Protein AF-A0A1B7NLI9-F1 (afdb_monomer)

Organism: NCBI:txid1955775

Solvent-accessible surface area (backbone atoms only — not comparable to full-atom values): 16210 Å² total; per-residue (Å²): 136,60,71,66,59,55,50,52,53,48,53,53,51,53,50,53,54,51,51,54,51,51,54,50,51,50,55,54,51,53,48,50,52,51,44,55,54,51,29,51,48,41,39,50,41,47,58,72,55,39,88,81,65,89,55,96,42,62,90,75,52,53,53,69,56,36,41,53,53,50,46,50,35,52,68,32,82,87,35,71,45,24,90,79,37,53,74,69,60,26,52,50,51,43,53,46,50,58,54,54,49,53,46,56,52,34,62,78,67,64,52,85,75,54,70,71,54,49,53,57,47,47,55,50,47,54,54,48,50,56,53,46,46,54,48,35,38,54,49,19,62,75,67,73,37,55,59,46,79,35,64,69,80,83,72,95,77,64,95,59,97,51,78,79,77,67,79,74,66,64,38,68,26,43,37,58,77,64,60,48,68,58,32,43,51,53,34,54,51,50,54,54,49,53,68,46,64,80,44,76,82,94,38,71,78,49,46,61,52,46,49,51,50,48,50,49,49,51,51,46,52,49,51,49,52,48,51,55,49,49,56,50,50,51,53,50,51,52,51,52,52,51,51,51,54,51,51,54,51,52,53,47,58,62,66,68,53,72,91,77,68,96,75,76,81,57,66,65,61,60,52,50,53,51,53,50,55,54,52,53,69,74,74,113

pLDDT: mean 78.33, std 16.79, range [37.5, 97.19]

Nearest PDB structures (foldseek):
  8otz-assembly1_D3  TM=1.882E-01  e=1.533E+00  Bos taurus
  8otz-assembly1_D1  TM=1.885E-01  e=2.024E+00  Bos taurus
  8otz-assembly1_EP  TM=2.012E-01  e=3.159E+00  Bos taurus

Structure (mmCIF, N/CA/C/O backbone):
data_AF-A0A1B7NLI9-F1
#
_entry.id   AF-A0A1B7NLI9-F1
#
loop_
_atom_site.group_PDB
_atom_site.id
_atom_site.type_symbol
_atom_site.label_atom_id
_atom_site.label_alt_id
_atom_site.label_comp_id
_atom_site.label_asym_id
_atom_site.label_entity_id
_atom_site.label_seq_id
_atom_site.pdbx_PDB_ins_code
_atom_site.Cartn_x
_atom_site.Cartn_y
_atom_site.Cartn_z
_atom_site.occupancy
_atom_site.B_iso_or_equiv
_atom_site.auth_seq_id
_atom_site.auth_comp_id
_atom_site.auth_asym_id
_atom_site.auth_atom_id
_atom_site.pdbx_PDB_model_num
ATOM 1 N N . MET A 1 1 ? 44.680 5.401 -33.631 1.00 56.59 1 MET A N 1
ATOM 2 C CA . MET A 1 1 ? 43.500 5.686 -32.787 1.00 56.59 1 MET A CA 1
ATOM 3 C C . MET A 1 1 ? 43.654 4.841 -31.536 1.00 56.59 1 MET A C 1
ATOM 5 O O . MET A 1 1 ? 43.884 3.647 -31.669 1.00 56.59 1 MET A O 1
ATOM 9 N N . ASN A 1 2 ? 43.757 5.492 -30.379 1.00 70.38 2 ASN A N 1
ATOM 10 C CA . ASN A 1 2 ? 44.494 4.997 -29.215 1.00 70.38 2 ASN A CA 1
ATOM 11 C C . ASN A 1 2 ? 43.692 3.995 -28.377 1.00 70.38 2 ASN A C 1
ATOM 13 O O . ASN A 1 2 ? 42.573 4.284 -27.970 1.00 70.38 2 ASN A O 1
ATOM 17 N N . GLN A 1 3 ? 44.322 2.875 -28.025 1.00 76.81 3 GLN A N 1
ATOM 18 C CA . GLN A 1 3 ? 43.805 1.870 -27.087 1.00 76.81 3 GLN A CA 1
ATOM 19 C C . GLN A 1 3 ? 43.425 2.487 -25.721 1.00 76.81 3 GLN A C 1
ATOM 21 O O . GLN A 1 3 ? 42.467 2.056 -25.090 1.00 76.81 3 GLN A O 1
ATOM 26 N N . GLN A 1 4 ? 44.105 3.570 -25.322 1.00 76.88 4 GLN A N 1
ATOM 27 C CA . GLN A 1 4 ? 43.765 4.377 -24.142 1.00 76.88 4 GLN A CA 1
ATOM 28 C C . GLN A 1 4 ? 42.422 5.116 -24.253 1.00 76.88 4 GLN A C 1
ATOM 30 O O . GLN A 1 4 ? 41.719 5.225 -23.257 1.00 76.88 4 GLN A O 1
ATOM 35 N N . GLN A 1 5 ? 42.032 5.595 -25.441 1.00 76.31 5 GLN A N 1
ATOM 36 C CA . GLN A 1 5 ? 40.725 6.246 -25.622 1.00 76.31 5 GLN A CA 1
ATOM 37 C C . GLN A 1 5 ? 39.582 5.230 -25.538 1.00 76.31 5 GLN A C 1
ATOM 39 O O . GLN A 1 5 ? 38.524 5.551 -25.013 1.00 76.31 5 GLN A O 1
ATOM 44 N N . GLN A 1 6 ? 39.806 3.996 -26.004 1.00 78.31 6 GLN A N 1
ATOM 45 C CA . GLN A 1 6 ? 38.831 2.911 -25.857 1.00 78.31 6 GLN A CA 1
ATOM 46 C C . GLN A 1 6 ? 38.690 2.457 -24.398 1.00 78.31 6 GLN A C 1
ATOM 48 O O . GLN A 1 6 ? 37.576 2.205 -23.959 1.00 78.31 6 GLN A O 1
ATOM 53 N N . GLN A 1 7 ? 39.786 2.396 -23.633 1.00 80.75 7 GLN A N 1
ATOM 54 C CA . GLN A 1 7 ? 39.726 2.078 -22.200 1.00 80.75 7 GLN A CA 1
ATOM 55 C C . GLN A 1 7 ? 39.004 3.160 -21.390 1.00 80.75 7 GLN A C 1
ATOM 57 O O . GLN A 1 7 ? 38.141 2.822 -20.591 1.00 80.75 7 GLN A O 1
ATOM 62 N N . GLN A 1 8 ? 39.282 4.444 -21.640 1.00 80.56 8 GLN A N 1
ATOM 63 C CA . GLN A 1 8 ? 38.582 5.541 -20.958 1.00 80.56 8 GLN A CA 1
ATOM 64 C C . GLN A 1 8 ? 37.080 5.560 -21.270 1.00 80.56 8 GLN A C 1
ATOM 66 O O . GLN A 1 8 ? 36.273 5.718 -20.361 1.00 80.56 8 GLN A O 1
ATOM 71 N N . GLN A 1 9 ? 36.692 5.335 -22.531 1.00 80.00 9 GLN A N 1
ATOM 72 C CA . GLN A 1 9 ? 35.276 5.244 -22.905 1.00 80.00 9 GLN A CA 1
ATOM 73 C C . GLN A 1 9 ? 34.576 4.050 -22.243 1.00 80.00 9 GLN A C 1
ATOM 75 O O . GLN A 1 9 ? 33.446 4.191 -21.785 1.00 80.00 9 GLN A O 1
ATOM 80 N N . GLN A 1 10 ? 35.253 2.902 -22.147 1.00 81.19 10 GLN A N 1
ATOM 81 C CA . GLN A 1 10 ? 34.711 1.725 -21.467 1.00 81.19 10 GLN A CA 1
ATOM 82 C C . GLN A 1 10 ? 34.536 1.967 -19.959 1.00 81.19 10 GLN A C 1
ATOM 84 O O . GLN A 1 10 ? 33.504 1.607 -19.403 1.00 81.19 10 GLN A O 1
ATOM 89 N N . GLU A 1 11 ? 35.505 2.607 -19.298 1.00 83.75 11 GLU A N 1
ATOM 90 C CA . GLU A 1 11 ? 35.424 2.930 -17.866 1.00 83.75 11 GLU A CA 1
ATOM 91 C C . GLU A 1 11 ? 34.307 3.942 -17.554 1.00 83.75 11 GLU A C 1
ATOM 93 O O . GLU A 1 11 ? 33.601 3.793 -16.553 1.00 83.75 11 GLU A O 1
ATOM 98 N N . GLU A 1 12 ? 34.101 4.946 -18.413 1.00 83.69 12 GLU A N 1
ATOM 99 C CA . GLU A 1 12 ? 32.994 5.905 -18.283 1.00 83.69 12 GLU A CA 1
ATOM 100 C C . GLU A 1 12 ? 31.625 5.236 -18.486 1.00 83.69 12 GLU A C 1
ATOM 102 O O . GLU A 1 12 ? 30.695 5.484 -17.712 1.00 83.69 12 GLU A O 1
ATOM 107 N N . GLU A 1 13 ? 31.500 4.351 -19.481 1.00 81.69 13 GLU A N 1
ATOM 108 C CA . GLU A 1 13 ? 30.267 3.603 -19.751 1.00 81.69 13 GLU A CA 1
ATOM 109 C C . GLU A 1 13 ? 29.936 2.620 -18.613 1.00 81.69 13 GLU A C 1
ATOM 111 O O . GLU A 1 13 ? 28.792 2.559 -18.151 1.00 81.69 13 GLU A O 1
ATOM 116 N N . ASP A 1 14 ? 30.938 1.906 -18.094 1.00 82.00 14 ASP A N 1
ATOM 117 C CA . ASP A 1 14 ? 30.779 0.983 -16.966 1.00 82.00 14 ASP A CA 1
ATOM 118 C C . ASP A 1 14 ? 30.402 1.727 -15.672 1.00 82.00 14 ASP A C 1
ATOM 120 O O . ASP A 1 14 ? 29.530 1.274 -14.921 1.00 82.00 14 ASP A O 1
ATOM 124 N N . SER A 1 15 ? 30.996 2.903 -15.430 1.00 83.44 15 SER A N 1
ATOM 125 C CA . SER A 1 15 ? 30.654 3.772 -14.296 1.00 83.44 15 SER A CA 1
ATOM 126 C C . SER A 1 15 ? 29.204 4.265 -14.375 1.00 83.44 15 SER A C 1
ATOM 128 O O . SER A 1 15 ? 28.443 4.124 -13.411 1.00 83.44 15 SER A O 1
ATOM 130 N N . HIS A 1 16 ? 28.775 4.752 -15.545 1.00 81.88 16 HIS A N 1
ATOM 131 C CA . HIS A 1 16 ? 27.407 5.233 -15.752 1.00 81.88 16 HIS A CA 1
ATOM 132 C C . HIS A 1 16 ? 26.365 4.111 -15.602 1.00 81.88 16 HIS A C 1
ATOM 134 O O . HIS A 1 16 ? 25.326 4.292 -14.960 1.00 81.88 16 HIS A O 1
ATOM 140 N N . ASN A 1 17 ? 26.663 2.918 -16.125 1.00 80.25 17 ASN A N 1
ATOM 141 C CA . ASN A 1 17 ? 25.804 1.743 -15.977 1.00 80.25 17 ASN A CA 1
ATOM 142 C C . ASN A 1 17 ? 25.674 1.300 -14.511 1.00 80.25 17 ASN A C 1
ATOM 144 O 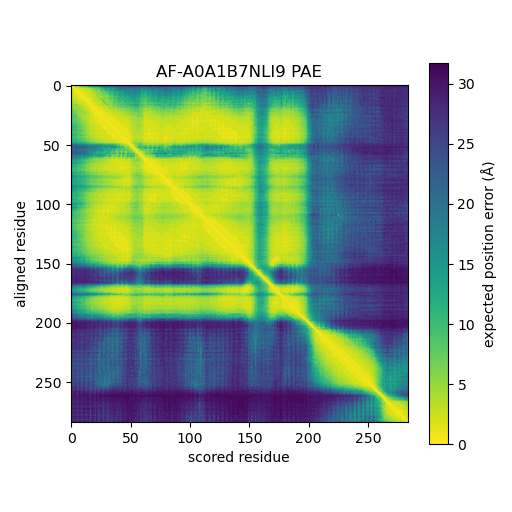O . ASN A 1 17 ? 24.585 0.912 -14.072 1.00 80.25 17 ASN A O 1
ATOM 148 N N . MET A 1 18 ? 26.758 1.381 -13.730 1.00 81.94 18 MET A N 1
ATOM 149 C CA . MET A 1 18 ? 26.735 1.044 -12.306 1.00 81.94 18 MET A CA 1
ATOM 150 C C . MET A 1 18 ? 25.893 2.038 -11.495 1.00 81.94 18 MET A C 1
ATOM 152 O O . MET A 1 18 ? 25.098 1.618 -10.648 1.00 81.94 18 MET A O 1
ATOM 156 N N . GLU A 1 19 ? 26.014 3.337 -11.776 1.00 83.19 19 GLU A N 1
ATOM 157 C CA . GLU A 1 19 ? 25.214 4.383 -11.131 1.00 83.19 19 GLU A CA 1
ATOM 158 C C . GLU A 1 19 ? 23.720 4.233 -11.456 1.00 83.19 19 GLU A C 1
ATOM 160 O O . GLU A 1 19 ? 22.878 4.229 -10.552 1.00 83.19 19 GLU A O 1
ATOM 165 N N . ALA A 1 20 ? 23.374 4.001 -12.726 1.00 82.81 20 ALA A N 1
ATOM 166 C CA . ALA A 1 20 ? 21.993 3.767 -13.143 1.00 82.81 20 ALA A CA 1
ATOM 167 C C . ALA A 1 20 ? 21.377 2.535 -12.451 1.00 82.81 20 ALA A C 1
ATOM 169 O O . ALA A 1 20 ? 20.229 2.576 -11.992 1.00 82.81 20 ALA A O 1
ATOM 170 N N . ALA A 1 21 ? 22.144 1.448 -12.314 1.00 80.94 21 ALA A N 1
ATOM 171 C CA . ALA A 1 21 ? 21.706 0.245 -11.611 1.00 80.94 21 ALA A CA 1
ATOM 172 C C . ALA A 1 21 ? 21.521 0.480 -10.100 1.00 80.94 21 ALA A C 1
ATOM 174 O O . ALA A 1 21 ? 20.565 -0.032 -9.507 1.00 80.94 21 ALA A O 1
ATOM 175 N N . ALA A 1 22 ? 22.407 1.253 -9.467 1.00 81.19 22 ALA A N 1
ATOM 176 C CA . ALA A 1 22 ? 22.295 1.610 -8.055 1.00 81.19 22 ALA A CA 1
ATOM 177 C C . ALA A 1 22 ? 21.038 2.453 -7.786 1.00 81.19 22 ALA A C 1
ATOM 179 O O . ALA A 1 22 ? 20.239 2.101 -6.913 1.00 81.19 22 ALA A O 1
ATOM 180 N N . THR A 1 23 ? 20.809 3.492 -8.593 1.00 86.75 23 THR A N 1
ATOM 181 C CA . THR A 1 23 ? 19.620 4.356 -8.515 1.00 86.75 23 THR A CA 1
ATOM 182 C C . THR A 1 23 ? 18.337 3.556 -8.716 1.00 86.75 23 THR A C 1
ATOM 184 O O . THR A 1 23 ? 17.408 3.641 -7.909 1.00 86.75 23 THR A O 1
ATOM 187 N N . PHE A 1 24 ? 18.304 2.682 -9.725 1.00 87.50 24 PHE A N 1
ATOM 188 C CA . PHE A 1 24 ? 17.172 1.788 -9.955 1.00 87.50 24 PHE A CA 1
ATOM 189 C C . PHE A 1 24 ? 16.870 0.896 -8.738 1.00 87.50 24 PHE A C 1
ATOM 191 O O . PHE A 1 24 ? 15.715 0.784 -8.318 1.00 87.50 24 PHE A O 1
ATOM 198 N N . ASN A 1 25 ? 17.897 0.273 -8.150 1.00 81.12 25 ASN A N 1
ATOM 199 C CA . ASN A 1 25 ? 17.732 -0.601 -6.988 1.00 81.12 25 ASN A CA 1
ATOM 200 C C . ASN A 1 25 ? 17.250 0.164 -5.750 1.00 81.12 25 ASN A C 1
ATOM 202 O O . ASN A 1 25 ? 16.409 -0.353 -5.008 1.00 81.12 25 ASN A O 1
ATOM 206 N N . SER A 1 26 ? 17.748 1.385 -5.548 1.00 85.62 26 SER A N 1
ATOM 207 C CA . SER A 1 26 ? 17.301 2.277 -4.477 1.00 85.62 26 SER A CA 1
ATOM 208 C C . SER A 1 26 ? 15.815 2.615 -4.631 1.00 85.62 26 SER A C 1
ATOM 210 O O . SER A 1 26 ? 15.012 2.305 -3.746 1.00 85.62 26 SER A O 1
ATOM 212 N N . HIS A 1 27 ? 15.411 3.113 -5.807 1.00 89.94 27 HIS A N 1
ATOM 213 C CA . HIS A 1 27 ? 14.015 3.458 -6.098 1.00 89.94 27 HIS A CA 1
ATOM 214 C C . HIS A 1 27 ? 13.087 2.256 -5.926 1.00 89.94 27 HIS A C 1
ATOM 216 O O . HIS A 1 27 ? 12.033 2.348 -5.297 1.00 89.94 27 HIS A O 1
ATOM 222 N N . HIS A 1 28 ? 13.484 1.094 -6.446 1.00 87.88 28 HIS A N 1
ATOM 223 C CA . HIS A 1 28 ? 12.679 -0.115 -6.339 1.00 87.88 28 HIS A CA 1
ATOM 224 C C . HIS A 1 28 ? 12.530 -0.600 -4.888 1.00 87.88 28 HIS A C 1
ATOM 226 O O . HIS A 1 28 ? 11.449 -1.052 -4.507 1.00 87.88 28 HIS A O 1
ATOM 232 N N . SER A 1 29 ? 13.578 -0.474 -4.069 1.00 85.56 29 SER A N 1
ATOM 233 C CA . SER A 1 29 ? 13.530 -0.821 -2.642 1.00 85.56 29 SER A CA 1
ATOM 234 C C . SER A 1 29 ? 12.566 0.086 -1.877 1.00 85.56 29 SER A C 1
ATOM 236 O O . SER A 1 29 ? 11.746 -0.406 -1.104 1.00 85.56 29 SER A O 1
ATOM 238 N N . GLN A 1 30 ? 12.588 1.388 -2.163 1.00 90.44 30 GLN A N 1
ATOM 239 C CA . GLN A 1 30 ? 11.669 2.351 -1.558 1.00 90.44 30 GLN A CA 1
ATOM 240 C C . GLN A 1 30 ? 10.207 2.101 -1.969 1.00 90.44 30 GLN A C 1
ATOM 242 O O . GLN A 1 30 ? 9.306 2.138 -1.132 1.00 90.44 30 GLN A O 1
ATOM 247 N N . LEU A 1 31 ? 9.950 1.774 -3.243 1.00 91.94 31 LEU A N 1
ATOM 248 C CA . LEU A 1 31 ? 8.604 1.402 -3.699 1.00 91.94 31 LEU A CA 1
ATOM 249 C C . LEU A 1 31 ? 8.071 0.144 -2.996 1.00 91.94 31 LEU A C 1
ATOM 251 O O . LEU A 1 31 ? 6.875 0.074 -2.716 1.00 91.94 31 LEU A O 1
ATOM 255 N N . LEU A 1 32 ? 8.934 -0.842 -2.724 1.00 87.88 32 LEU A N 1
ATOM 256 C CA . LEU A 1 32 ? 8.568 -2.054 -1.984 1.00 87.88 32 LEU A CA 1
ATOM 257 C C . LEU A 1 32 ? 8.174 -1.735 -0.538 1.00 87.88 32 LEU A C 1
ATOM 259 O O . LEU A 1 32 ? 7.178 -2.265 -0.050 1.00 87.88 32 LEU A O 1
ATOM 263 N N . GLU A 1 33 ? 8.923 -0.857 0.129 1.00 88.75 33 GLU A N 1
ATOM 264 C CA . GLU A 1 33 ? 8.614 -0.410 1.491 1.00 88.75 33 GLU A CA 1
ATOM 265 C C . GLU A 1 33 ? 7.271 0.329 1.554 1.00 88.75 33 GLU A C 1
ATOM 267 O O . GLU A 1 33 ? 6.426 0.043 2.410 1.00 88.75 33 GLU A O 1
ATOM 272 N N . TRP A 1 34 ? 7.031 1.239 0.606 1.00 94.62 34 TRP A N 1
ATOM 273 C CA . TRP A 1 34 ? 5.744 1.921 0.491 1.00 94.62 34 TRP A CA 1
ATOM 274 C C . TRP A 1 34 ? 4.609 0.948 0.198 1.00 94.62 34 TRP A C 1
ATOM 276 O O . TRP A 1 34 ? 3.535 1.091 0.779 1.00 94.62 34 TRP A O 1
ATOM 286 N N . GLN A 1 35 ? 4.827 -0.038 -0.677 1.00 93.12 35 GLN A N 1
ATOM 287 C CA . GLN A 1 35 ? 3.822 -1.053 -0.969 1.00 93.12 35 GLN A CA 1
ATOM 288 C C . GLN A 1 35 ? 3.444 -1.833 0.293 1.00 93.12 35 GLN A C 1
ATOM 290 O O . GLN A 1 35 ? 2.259 -1.864 0.603 1.00 93.12 35 GLN A O 1
ATOM 295 N N . ASP A 1 36 ? 4.402 -2.389 1.043 1.00 89.38 36 ASP A N 1
ATOM 296 C CA . ASP A 1 36 ? 4.096 -3.142 2.274 1.00 89.38 36 ASP A CA 1
ATOM 297 C C . ASP A 1 36 ? 3.379 -2.267 3.315 1.00 89.38 36 ASP A C 1
ATOM 299 O O . ASP A 1 36 ? 2.411 -2.687 3.949 1.00 89.38 36 ASP A O 1
ATOM 303 N N . THR A 1 37 ? 3.805 -1.013 3.465 1.00 93.00 37 THR A N 1
ATOM 304 C CA . THR A 1 37 ? 3.169 -0.079 4.404 1.00 93.00 37 THR A CA 1
ATOM 305 C C . THR A 1 37 ? 1.717 0.203 4.014 1.00 93.00 37 THR A C 1
ATOM 307 O O . THR A 1 37 ? 0.811 0.139 4.848 1.00 93.00 37 THR A O 1
ATOM 310 N N . LEU A 1 38 ? 1.473 0.495 2.734 1.00 94.75 38 LEU A N 1
ATOM 311 C CA . LEU A 1 38 ? 0.139 0.795 2.219 1.00 94.75 38 LEU A CA 1
ATOM 312 C C . LEU A 1 38 ? -0.764 -0.439 2.207 1.00 94.75 38 LEU A C 1
ATOM 314 O O . LEU A 1 38 ? -1.951 -0.309 2.495 1.00 94.75 38 LEU A O 1
ATOM 318 N N . GLU A 1 39 ? -0.224 -1.618 1.898 1.00 91.69 39 GLU A N 1
ATOM 319 C CA . GLU A 1 39 ? -0.925 -2.899 1.993 1.00 91.69 39 GLU A CA 1
ATOM 320 C C . GLU A 1 39 ? -1.438 -3.103 3.413 1.00 91.69 39 GLU A C 1
ATOM 322 O O . GLU A 1 39 ? -2.639 -3.316 3.601 1.00 91.69 39 GLU A O 1
ATOM 327 N N . PHE A 1 40 ? -0.558 -2.969 4.407 1.00 92.12 40 PHE A N 1
ATOM 328 C CA . PHE A 1 40 ? -0.912 -3.148 5.809 1.00 92.12 40 PHE A CA 1
ATOM 329 C C . PHE A 1 40 ? -2.016 -2.186 6.253 1.00 92.12 40 PHE A C 1
ATOM 331 O O . PHE A 1 40 ? -3.016 -2.612 6.836 1.00 92.12 40 PHE A O 1
ATOM 338 N N . LEU A 1 41 ? -1.879 -0.894 5.946 1.00 95.44 41 LEU A N 1
ATOM 339 C CA . LEU A 1 41 ? -2.876 0.108 6.327 1.00 95.44 41 LEU A CA 1
ATOM 340 C C . LEU A 1 41 ? -4.210 -0.102 5.607 1.00 95.44 41 LEU A C 1
ATOM 342 O O . LEU A 1 41 ? -5.267 -0.054 6.237 1.00 95.44 41 LEU A O 1
ATOM 346 N N . CYS A 1 42 ? -4.182 -0.375 4.299 1.00 94.62 42 CYS A N 1
ATOM 347 C CA . CYS A 1 42 ? -5.405 -0.603 3.536 1.00 94.62 42 CYS A CA 1
ATOM 348 C C . CYS A 1 42 ? -6.145 -1.849 4.034 1.00 94.62 42 CYS A C 1
ATOM 350 O O . CYS A 1 42 ? -7.368 -1.816 4.182 1.00 94.62 42 CYS A O 1
ATOM 352 N N . PHE A 1 43 ? -5.413 -2.929 4.319 1.00 92.31 43 PHE A N 1
ATOM 353 C CA . PHE A 1 43 ? -5.981 -4.135 4.911 1.00 92.31 43 PHE A CA 1
ATOM 354 C C . PHE A 1 43 ? -6.566 -3.858 6.297 1.00 92.31 43 PHE A C 1
ATOM 356 O O . PHE A 1 43 ? -7.692 -4.259 6.564 1.00 92.31 43 PHE A O 1
ATOM 363 N N . THR A 1 44 ? -5.845 -3.136 7.156 1.00 93.62 44 THR A N 1
ATOM 364 C CA . THR A 1 44 ? -6.295 -2.831 8.522 1.00 93.62 44 THR A CA 1
ATOM 365 C C . THR A 1 44 ? -7.590 -2.021 8.512 1.00 93.62 44 THR A C 1
ATOM 367 O O . THR A 1 44 ? -8.551 -2.373 9.196 1.00 93.62 44 THR A O 1
ATOM 370 N N . LEU A 1 45 ? -7.671 -0.974 7.684 1.00 95.38 45 LEU A N 1
ATOM 371 C CA . LEU A 1 45 ? -8.905 -0.203 7.544 1.00 95.38 45 LEU A CA 1
ATOM 372 C C . LEU A 1 45 ? -10.044 -1.075 6.998 1.00 95.38 45 LEU A C 1
ATOM 374 O O . LEU A 1 45 ? -11.154 -1.026 7.524 1.00 95.38 45 LEU A O 1
ATOM 378 N N . TYR A 1 46 ? -9.770 -1.900 5.981 1.00 92.69 46 TYR A N 1
ATOM 379 C CA . TYR A 1 46 ? -10.744 -2.845 5.434 1.00 92.69 46 TYR A CA 1
ATOM 380 C C . TYR A 1 46 ? -11.263 -3.819 6.506 1.00 92.69 46 TYR A C 1
ATOM 382 O O . TYR A 1 46 ? -12.473 -4.016 6.622 1.00 92.69 46 TYR A O 1
ATOM 390 N N . TYR A 1 47 ? -10.363 -4.376 7.316 1.00 90.19 47 TYR A N 1
ATOM 391 C CA . TYR A 1 47 ? -10.658 -5.317 8.395 1.00 90.19 47 TYR A CA 1
ATOM 392 C C . TYR A 1 47 ? -11.597 -4.723 9.452 1.00 90.19 47 TYR A C 1
ATOM 394 O O . TYR A 1 47 ? -12.461 -5.427 9.974 1.00 90.19 47 TYR A O 1
ATOM 402 N N . ILE A 1 48 ? -11.455 -3.428 9.749 1.00 92.00 48 ILE A N 1
ATOM 403 C CA . ILE A 1 48 ? -12.316 -2.719 10.704 1.00 92.00 48 ILE A CA 1
ATOM 404 C C . ILE A 1 48 ? -13.716 -2.482 10.121 1.00 92.00 48 ILE A C 1
ATOM 406 O O . ILE A 1 48 ? -14.723 -2.646 10.813 1.00 92.00 48 ILE A O 1
ATOM 410 N N . ILE A 1 49 ? -13.802 -2.080 8.850 1.00 91.25 49 ILE A N 1
ATOM 411 C CA . ILE A 1 49 ? -15.070 -1.637 8.246 1.00 91.25 49 ILE A CA 1
ATOM 412 C C . ILE A 1 49 ? -15.903 -2.774 7.637 1.00 91.25 49 ILE A C 1
ATOM 414 O O . ILE A 1 49 ? -17.075 -2.549 7.327 1.00 91.25 49 ILE A O 1
ATOM 418 N N . LYS A 1 50 ? -15.335 -3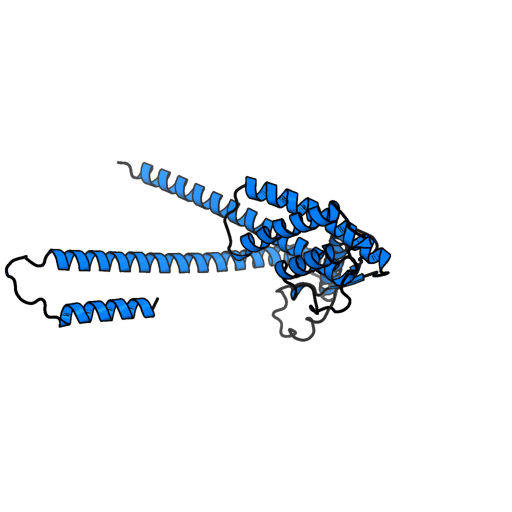.970 7.433 1.00 86.62 50 LYS A N 1
ATOM 419 C CA . LYS A 1 50 ? -16.046 -5.138 6.894 1.00 86.62 50 LYS A CA 1
ATOM 420 C C . LYS A 1 50 ? -16.274 -6.208 7.956 1.00 86.62 50 LYS A C 1
ATOM 422 O O . LYS A 1 50 ? -15.351 -6.639 8.635 1.00 86.62 50 LYS A O 1
ATOM 427 N N . GLU A 1 51 ? -17.525 -6.650 8.052 1.00 72.25 51 GLU A N 1
ATOM 428 C CA . GLU A 1 51 ? -17.945 -7.727 8.958 1.00 72.25 51 GLU A CA 1
ATOM 429 C C . GLU A 1 51 ? -17.618 -9.104 8.381 1.00 72.25 51 GLU A C 1
ATOM 431 O O . GLU A 1 51 ? -17.030 -9.933 9.070 1.00 72.25 51 GLU A O 1
ATOM 436 N N . ASP A 1 52 ? -17.928 -9.315 7.100 1.00 72.00 52 ASP A N 1
ATOM 437 C CA . ASP A 1 52 ? -17.569 -10.533 6.378 1.00 72.00 52 ASP A CA 1
ATOM 438 C C . ASP A 1 52 ? -16.163 -10.396 5.779 1.00 72.00 52 ASP A C 1
ATOM 440 O O . ASP A 1 52 ? -15.932 -9.717 4.767 1.00 72.00 52 ASP A O 1
ATOM 444 N N . ARG A 1 53 ? -15.195 -10.993 6.473 1.00 69.75 53 ARG A N 1
ATOM 445 C CA . ARG A 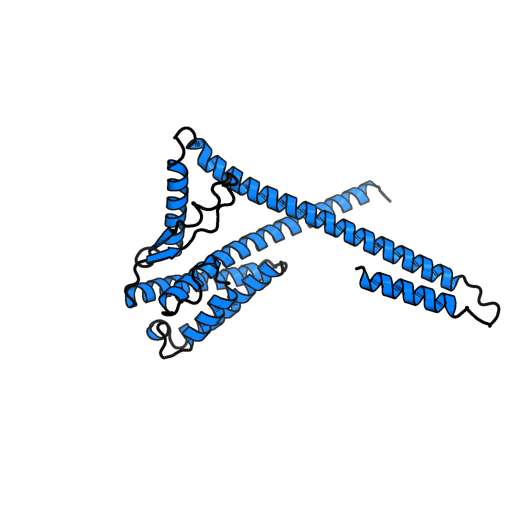1 53 ? -13.777 -10.907 6.135 1.00 69.75 53 ARG A CA 1
ATOM 446 C C . ARG A 1 53 ? -13.445 -11.967 5.098 1.00 69.75 53 ARG A C 1
ATOM 448 O O . ARG A 1 53 ? -13.176 -13.117 5.426 1.00 69.75 53 ARG A O 1
ATOM 455 N N . ARG A 1 54 ? -13.395 -11.546 3.834 1.00 62.66 54 ARG A N 1
ATOM 456 C CA . ARG A 1 54 ? -12.980 -12.418 2.721 1.00 62.66 54 ARG A CA 1
ATOM 457 C C . ARG A 1 54 ? -11.547 -12.926 2.853 1.00 62.66 54 ARG A C 1
ATOM 459 O O . ARG A 1 54 ? -11.247 -14.019 2.384 1.00 62.66 54 ARG A O 1
ATOM 466 N N . TRP A 1 55 ? -10.666 -12.125 3.449 1.00 66.50 55 TRP A N 1
ATOM 467 C CA . TRP A 1 55 ? -9.269 -12.495 3.648 1.00 66.50 55 TRP A CA 1
ATOM 468 C C . TRP A 1 55 ? -9.047 -12.960 5.086 1.00 66.50 55 TRP A C 1
ATOM 470 O O . TRP A 1 55 ? -9.318 -12.188 6.009 1.00 66.50 55 TRP A O 1
ATOM 480 N N . PRO A 1 56 ? -8.521 -14.181 5.288 1.00 58.66 56 PRO A N 1
ATOM 481 C CA . PRO A 1 56 ? -8.246 -14.698 6.624 1.00 58.66 56 PRO A CA 1
ATOM 482 C C . PRO A 1 56 ? -7.088 -13.954 7.303 1.00 58.66 56 PRO A C 1
ATOM 484 O O . PRO A 1 56 ? -6.995 -13.951 8.527 1.00 58.66 56 PRO A O 1
ATOM 487 N N . CYS A 1 57 ? -6.201 -13.320 6.526 1.00 64.81 57 CYS A N 1
ATOM 488 C CA . CYS A 1 57 ? -5.074 -12.550 7.038 1.00 64.81 57 CYS A CA 1
ATOM 489 C C . CYS A 1 57 ? -4.584 -11.483 6.051 1.00 64.81 57 CYS A C 1
ATOM 491 O O . CYS A 1 57 ? -4.898 -11.513 4.859 1.00 64.81 57 CYS A O 1
ATOM 493 N N . TYR A 1 58 ? -3.758 -10.573 6.572 1.00 62.41 58 TYR A N 1
ATOM 494 C CA . TYR A 1 58 ? -3.100 -9.501 5.828 1.00 62.41 58 TYR A CA 1
ATOM 495 C C . TYR A 1 58 ? -2.298 -10.012 4.622 1.00 62.41 58 TYR A C 1
ATOM 497 O O . TYR A 1 58 ? -2.439 -9.482 3.527 1.00 62.41 58 TYR A O 1
ATOM 505 N N . GLN A 1 59 ? -1.502 -11.073 4.786 1.00 64.12 59 GLN A N 1
ATOM 506 C CA . GLN A 1 59 ? -0.621 -11.567 3.716 1.00 64.12 59 GLN A CA 1
ATOM 507 C C . GLN A 1 59 ? -1.362 -12.211 2.546 1.00 64.12 59 GLN A C 1
ATOM 509 O O . GLN A 1 59 ? -0.773 -12.398 1.485 1.00 64.12 59 GLN A O 1
ATOM 514 N N . ALA A 1 60 ? -2.633 -12.567 2.734 1.00 57.91 60 ALA A N 1
ATOM 515 C CA . ALA A 1 60 ? -3.486 -13.049 1.656 1.00 57.91 60 ALA A CA 1
ATOM 516 C C . ALA A 1 60 ? -4.123 -11.900 0.853 1.00 57.91 60 ALA A C 1
ATOM 518 O O . ALA A 1 60 ? -4.762 -12.156 -0.167 1.00 57.91 60 ALA A O 1
ATOM 519 N N . ALA A 1 61 ? -3.992 -10.652 1.314 1.00 69.12 61 ALA A N 1
ATOM 520 C CA . ALA A 1 61 ? -4.624 -9.497 0.705 1.00 69.12 61 ALA A CA 1
ATOM 521 C C . ALA A 1 61 ? -3.632 -8.728 -0.178 1.00 69.12 61 ALA A C 1
ATOM 523 O O . ALA A 1 61 ? -2.623 -8.207 0.291 1.00 69.12 61 ALA A O 1
ATOM 524 N N . GLU A 1 62 ? -3.937 -8.610 -1.470 1.00 80.19 62 GLU A N 1
ATOM 525 C CA . GLU A 1 62 ? -3.157 -7.766 -2.373 1.00 80.19 62 GLU A CA 1
ATOM 526 C C . GLU A 1 62 ? -3.563 -6.293 -2.253 1.00 80.19 62 GLU A C 1
ATOM 528 O O . GLU A 1 62 ? -4.757 -5.970 -2.201 1.00 80.19 62 GLU A O 1
ATOM 533 N N . LEU A 1 63 ? -2.589 -5.374 -2.361 1.00 86.00 63 LEU A N 1
ATOM 534 C CA . LEU A 1 63 ? -2.841 -3.924 -2.343 1.00 86.00 63 LEU A CA 1
ATOM 535 C C . LEU A 1 63 ? -3.984 -3.511 -3.271 1.00 86.00 63 LEU A C 1
ATOM 537 O O . LEU A 1 63 ? -4.848 -2.707 -2.924 1.00 86.00 63 LEU A O 1
ATOM 541 N N . CYS A 1 64 ? -3.978 -4.063 -4.486 1.00 87.25 64 CYS A N 1
ATOM 542 C CA . CYS A 1 64 ? -4.952 -3.720 -5.511 1.00 87.25 64 CYS A CA 1
ATOM 543 C C . CYS A 1 64 ? -6.378 -4.094 -5.111 1.00 87.25 64 CYS A C 1
ATOM 545 O O . CYS A 1 64 ? -7.304 -3.376 -5.489 1.00 87.25 64 CYS A O 1
ATOM 547 N N . ASP A 1 65 ? -6.562 -5.183 -4.374 1.00 86.56 65 ASP A N 1
ATOM 548 C CA . ASP A 1 65 ? -7.886 -5.641 -3.975 1.00 86.56 65 ASP A CA 1
ATOM 549 C C . ASP A 1 65 ? -8.379 -4.898 -2.737 1.00 86.56 65 ASP A C 1
ATOM 551 O O . ASP A 1 65 ? -9.518 -4.426 -2.741 1.00 86.56 65 ASP A O 1
ATOM 555 N N . CYS A 1 66 ? -7.499 -4.638 -1.764 1.00 89.06 66 CYS A N 1
ATOM 556 C CA . CYS A 1 66 ? -7.804 -3.740 -0.649 1.00 89.06 66 CYS A CA 1
ATOM 557 C C . CYS A 1 66 ? -8.238 -2.355 -1.153 1.00 89.06 66 CYS A C 1
ATOM 559 O O . CYS A 1 66 ? -9.281 -1.843 -0.753 1.00 89.06 66 CYS A O 1
ATOM 561 N N . ILE A 1 67 ? -7.497 -1.767 -2.102 1.00 92.69 67 ILE A N 1
ATOM 562 C CA . ILE A 1 67 ? -7.842 -0.472 -2.710 1.00 92.69 67 ILE A CA 1
ATOM 563 C C . ILE A 1 67 ? -9.225 -0.508 -3.367 1.00 92.69 67 ILE A C 1
ATOM 565 O O . ILE A 1 67 ? -10.009 0.428 -3.194 1.00 92.69 67 ILE A O 1
ATOM 569 N N . LYS A 1 68 ? -9.536 -1.556 -4.142 1.00 91.88 68 LYS A N 1
ATOM 570 C CA . LYS A 1 68 ? -10.847 -1.684 -4.801 1.00 91.88 68 LYS A CA 1
ATOM 571 C C . LYS A 1 68 ? -11.971 -1.685 -3.770 1.00 91.88 68 LYS A C 1
ATOM 573 O O . LYS A 1 68 ? -12.959 -0.977 -3.959 1.00 91.88 68 LYS A O 1
ATOM 578 N N . GLU A 1 69 ? -11.822 -2.454 -2.698 1.00 92.12 69 GLU A N 1
ATOM 579 C CA . GLU A 1 69 ? -12.840 -2.558 -1.656 1.00 92.12 69 GLU A CA 1
ATOM 580 C C . GLU A 1 69 ? -12.976 -1.271 -0.834 1.00 92.12 69 GLU A C 1
ATOM 582 O O . GLU A 1 69 ? -14.098 -0.845 -0.561 1.00 92.12 69 GLU A O 1
ATOM 587 N N . LEU A 1 70 ? -11.873 -0.585 -0.525 1.00 94.19 70 LEU A N 1
ATOM 588 C CA . LEU A 1 70 ? -11.914 0.714 0.152 1.00 94.19 70 LEU A CA 1
ATOM 589 C C . LEU A 1 70 ? -12.583 1.792 -0.707 1.00 94.19 70 LEU A C 1
ATOM 591 O O . LEU A 1 70 ? -13.420 2.537 -0.208 1.00 94.19 70 LEU A O 1
ATOM 595 N N . ILE A 1 71 ? -12.302 1.848 -2.014 1.00 94.94 71 ILE A N 1
ATOM 596 C CA . ILE A 1 71 ? -12.969 2.796 -2.925 1.00 94.94 71 ILE A CA 1
ATOM 597 C C . ILE A 1 71 ? -14.486 2.557 -2.965 1.00 94.94 71 ILE A C 1
ATOM 599 O O . ILE A 1 71 ? -15.259 3.525 -2.991 1.00 94.94 71 ILE A O 1
ATOM 603 N N . LYS A 1 72 ? -14.917 1.287 -2.968 1.00 93.75 72 LYS A N 1
ATOM 604 C CA . LYS A 1 72 ? -16.339 0.929 -2.859 1.00 93.75 72 LYS A CA 1
ATOM 605 C C . LYS A 1 72 ? -16.906 1.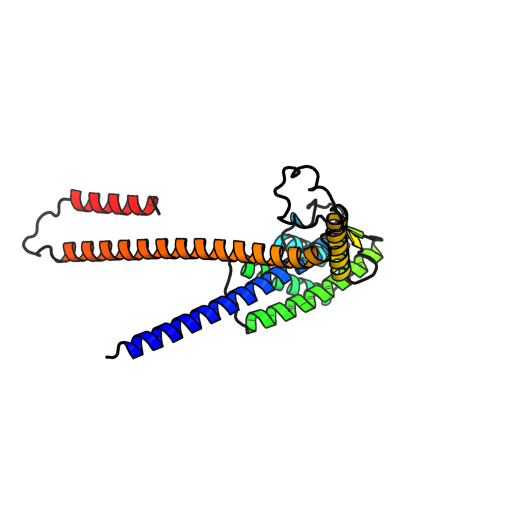397 -1.520 1.00 93.75 72 LYS A C 1
ATOM 607 O O . LYS A 1 72 ? -17.926 2.076 -1.517 1.00 93.75 72 LYS A O 1
ATOM 612 N N . ALA A 1 73 ? -16.215 1.118 -0.414 1.00 93.19 73 ALA A N 1
ATOM 613 C CA . ALA A 1 73 ? -16.640 1.525 0.924 1.00 93.19 73 ALA A CA 1
ATOM 614 C C . ALA A 1 73 ? -16.752 3.053 1.081 1.00 93.19 73 ALA A C 1
ATOM 616 O O . ALA A 1 73 ? -17.693 3.528 1.703 1.00 93.19 73 ALA A O 1
ATOM 617 N N . CYS A 1 74 ? -15.869 3.840 0.453 1.00 93.81 74 CYS A N 1
ATOM 618 C CA . CYS A 1 74 ? -15.971 5.306 0.425 1.00 93.81 74 CYS A CA 1
ATOM 619 C C . CYS A 1 74 ? -17.199 5.828 -0.343 1.00 93.81 74 CYS A C 1
ATOM 621 O O . CYS A 1 74 ? -17.498 7.019 -0.287 1.00 93.81 74 CYS A O 1
ATOM 623 N N . SER A 1 75 ? -17.847 4.991 -1.153 1.00 92.62 75 SER A N 1
ATOM 624 C CA . SER A 1 75 ? -19.018 5.371 -1.956 1.00 92.62 75 SER A CA 1
ATOM 625 C C . SER A 1 75 ? -20.324 4.807 -1.389 1.00 92.62 75 SER A C 1
ATOM 627 O O . SER A 1 75 ? -21.401 5.216 -1.816 1.00 92.62 75 SER A O 1
ATOM 629 N N . ASP A 1 76 ? -20.230 3.887 -0.433 1.00 93.62 76 ASP A N 1
ATOM 630 C CA . ASP A 1 76 ? -21.364 3.237 0.206 1.00 93.62 76 ASP A CA 1
ATOM 631 C C . ASP A 1 76 ? -21.879 4.085 1.372 1.00 93.62 76 ASP A C 1
ATOM 633 O O . ASP A 1 76 ? -21.303 4.076 2.456 1.00 93.62 76 ASP A O 1
ATOM 637 N N . LYS A 1 77 ? -22.988 4.800 1.152 1.00 93.25 77 LYS A N 1
ATOM 638 C CA . LYS A 1 77 ? -23.604 5.681 2.158 1.00 93.25 77 LYS A CA 1
ATOM 639 C C . LYS A 1 77 ? -24.115 4.943 3.401 1.00 93.25 77 LYS A C 1
ATOM 641 O O . LYS A 1 77 ? -24.280 5.573 4.440 1.00 93.25 77 LYS A O 1
ATOM 646 N N . GLY A 1 78 ? -24.383 3.640 3.294 1.00 92.62 78 GLY A N 1
ATOM 647 C CA . GLY A 1 78 ? -24.790 2.799 4.423 1.00 92.62 78 GLY A CA 1
ATOM 648 C C . GLY A 1 78 ? -23.616 2.116 5.127 1.00 92.62 78 GLY A C 1
ATOM 649 O O . GLY A 1 78 ? -23.803 1.494 6.170 1.00 92.62 78 GLY A O 1
ATOM 650 N N . GLY A 1 79 ? -22.407 2.211 4.569 1.00 92.38 79 GLY A N 1
ATOM 651 C CA . GLY A 1 79 ? -21.235 1.495 5.052 1.00 92.38 79 GLY A CA 1
ATOM 652 C C . GLY A 1 79 ? -20.581 2.137 6.277 1.00 92.38 79 GLY A C 1
ATOM 653 O O . GLY A 1 79 ? -20.668 3.341 6.510 1.00 92.38 79 GLY A O 1
ATOM 654 N N . LYS A 1 80 ? -19.811 1.336 7.025 1.00 94.25 80 LYS A N 1
ATOM 655 C CA . LYS A 1 80 ? -19.079 1.770 8.233 1.00 94.25 80 LYS A CA 1
ATOM 656 C C . LYS A 1 80 ? -18.043 2.877 7.990 1.00 94.25 80 LYS A C 1
ATOM 658 O O . LYS A 1 80 ? -17.663 3.580 8.924 1.00 94.25 80 LYS A O 1
ATOM 663 N N . LEU A 1 81 ? -17.572 3.052 6.758 1.00 94.56 81 LEU A N 1
ATOM 664 C CA . LEU A 1 81 ? -16.608 4.104 6.432 1.00 94.56 81 LEU A CA 1
ATOM 665 C C . LEU A 1 81 ? -17.280 5.466 6.199 1.00 94.56 81 LEU A C 1
ATOM 667 O O . LEU A 1 81 ? -16.671 6.496 6.470 1.00 94.56 81 LEU A O 1
ATOM 671 N N . TYR A 1 82 ? -18.537 5.485 5.746 1.00 93.94 82 TYR A N 1
ATOM 672 C CA . TYR A 1 82 ? -19.219 6.719 5.358 1.00 93.94 82 TYR A CA 1
ATOM 673 C C . TYR A 1 82 ? -19.359 7.742 6.494 1.00 93.94 82 TYR A C 1
ATOM 675 O O . TYR A 1 82 ? -19.057 8.907 6.263 1.00 93.94 82 TYR A O 1
ATOM 683 N N . PRO A 1 83 ? -19.704 7.369 7.742 1.00 94.44 83 PRO A N 1
ATOM 684 C CA . PRO A 1 83 ? -19.752 8.333 8.841 1.00 94.44 83 PRO A CA 1
ATOM 685 C C . PRO A 1 83 ? -18.404 8.994 9.160 1.00 94.44 83 PRO A C 1
ATOM 687 O O . PRO A 1 83 ? -18.394 10.045 9.791 1.00 94.44 83 PRO A O 1
ATOM 690 N N . LEU A 1 84 ? -17.285 8.381 8.758 1.00 95.44 84 LEU A N 1
ATOM 691 C CA . LEU A 1 84 ? -15.930 8.824 9.095 1.00 95.44 84 LEU A CA 1
ATOM 692 C C . LEU A 1 84 ? -15.317 9.728 8.025 1.00 95.44 84 LEU A C 1
ATOM 694 O O . LEU A 1 84 ? -14.468 10.556 8.343 1.00 95.44 84 LEU A O 1
ATOM 698 N N . ILE A 1 85 ? -15.724 9.562 6.765 1.00 94.56 85 ILE A N 1
ATOM 699 C CA . ILE A 1 85 ? -15.194 10.342 5.649 1.00 94.56 85 ILE A CA 1
ATOM 700 C C . ILE A 1 85 ? -16.273 10.583 4.592 1.00 94.56 85 ILE A C 1
ATOM 702 O O . ILE A 1 85 ? -16.812 9.653 3.990 1.00 94.56 85 ILE A O 1
ATOM 706 N N . GLN A 1 86 ? -16.593 11.857 4.366 1.00 93.25 86 GLN A N 1
ATOM 707 C CA . GLN A 1 86 ? -17.698 12.288 3.508 1.00 93.25 86 GLN A CA 1
ATOM 708 C C . GLN A 1 86 ? -17.251 13.376 2.535 1.00 93.25 86 GLN A C 1
ATOM 710 O O . GLN A 1 86 ? -16.177 13.958 2.672 1.00 93.25 86 GLN A O 1
ATOM 715 N N . GLY A 1 87 ? -18.094 13.640 1.535 1.00 92.88 87 GLY A N 1
ATOM 716 C CA . GLY A 1 87 ? -17.928 14.770 0.626 1.00 92.88 87 GLY A CA 1
ATOM 717 C C . GLY A 1 87 ? -16.568 14.797 -0.072 1.00 92.88 87 GLY A C 1
ATOM 718 O O . GLY A 1 87 ? -16.147 13.815 -0.693 1.00 92.88 87 GLY A O 1
ATOM 719 N N . GLU A 1 88 ? -15.906 15.947 0.012 1.00 93.56 88 GLU A N 1
ATOM 720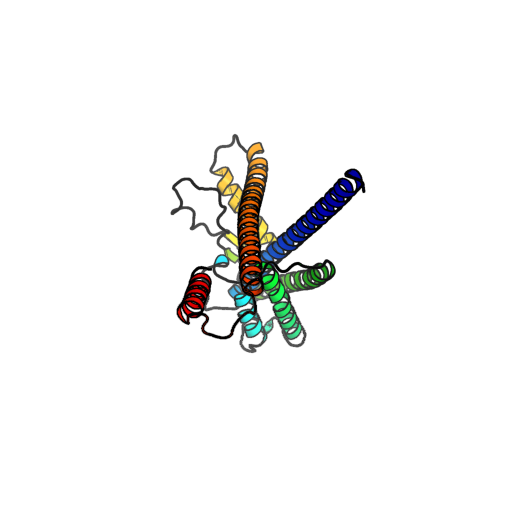 C CA . GLU A 1 88 ? -14.636 16.213 -0.660 1.00 93.56 88 GLU A CA 1
ATOM 721 C C . GLU A 1 88 ? -13.505 15.310 -0.157 1.00 93.56 88 GLU A C 1
ATOM 723 O O . GLU A 1 88 ? -12.778 14.742 -0.975 1.00 93.56 88 GLU A O 1
ATOM 728 N N . ASP A 1 89 ? -13.419 15.072 1.154 1.00 92.94 89 ASP A N 1
ATOM 729 C CA . ASP A 1 89 ? -12.390 14.210 1.743 1.00 92.94 89 ASP A CA 1
ATOM 730 C C . ASP A 1 89 ? -12.509 12.772 1.229 1.00 92.94 89 ASP A C 1
ATOM 732 O O . ASP A 1 89 ? -11.521 12.156 0.821 1.00 92.94 89 ASP A O 1
ATOM 736 N N . GLY A 1 90 ? -13.738 12.252 1.133 1.00 94.12 90 GLY A N 1
ATOM 737 C CA . GLY A 1 90 ? -13.990 10.919 0.580 1.00 94.12 90 GLY A CA 1
ATOM 738 C C . GLY A 1 90 ? -13.605 10.824 -0.898 1.00 94.12 90 GLY A C 1
ATOM 739 O O . GLY A 1 90 ? -13.050 9.818 -1.354 1.00 94.12 90 GLY A O 1
ATOM 740 N N . CYS A 1 91 ? -13.859 11.880 -1.672 1.00 95.31 91 CYS A N 1
ATOM 741 C CA . CYS A 1 91 ? -13.421 11.977 -3.065 1.00 95.31 91 CYS A CA 1
ATOM 742 C C . CYS A 1 91 ? -11.893 12.034 -3.189 1.00 95.31 91 CYS A C 1
ATOM 744 O O . CYS A 1 91 ? -11.322 11.319 -4.023 1.00 95.31 91 CYS A O 1
ATOM 746 N N . ARG A 1 92 ? -11.233 12.813 -2.331 1.00 95.31 92 ARG A N 1
ATOM 747 C CA . ARG A 1 92 ? -9.777 12.959 -2.288 1.00 95.31 92 ARG A CA 1
ATOM 748 C C . ARG A 1 92 ? -9.091 11.646 -1.920 1.00 95.31 92 ARG A C 1
ATOM 750 O O . ARG A 1 92 ? -8.166 11.234 -2.625 1.00 95.31 92 ARG A O 1
ATOM 757 N N . LEU A 1 93 ? -9.593 10.933 -0.909 1.00 95.31 93 LEU A N 1
ATOM 758 C CA . LEU A 1 93 ? -9.090 9.609 -0.542 1.00 95.31 93 LEU A CA 1
ATOM 759 C C . LEU A 1 93 ? -9.210 8.631 -1.715 1.00 95.31 93 LEU A C 1
ATOM 761 O O . LEU A 1 93 ? -8.225 7.995 -2.084 1.00 95.31 93 LEU A O 1
ATOM 765 N N . LYS A 1 94 ? -10.369 8.560 -2.387 1.00 95.44 94 LYS A N 1
ATOM 766 C CA . LYS A 1 94 ? -10.545 7.707 -3.580 1.00 95.44 94 LYS A CA 1
ATOM 767 C C . LYS A 1 94 ? -9.532 8.027 -4.679 1.00 95.44 94 LYS A C 1
ATOM 769 O O . LYS A 1 94 ? -9.006 7.114 -5.317 1.00 95.44 94 LYS A O 1
ATOM 774 N N . GLN A 1 95 ? -9.255 9.305 -4.930 1.00 95.12 95 GLN A N 1
ATOM 775 C CA . GLN A 1 95 ? -8.261 9.711 -5.923 1.00 95.12 95 GLN A CA 1
ATOM 776 C C . GLN A 1 95 ? -6.851 9.258 -5.524 1.00 95.12 95 GLN A C 1
ATOM 778 O O . GLN A 1 95 ? -6.126 8.716 -6.360 1.00 95.12 95 GLN A O 1
ATOM 783 N N . LYS A 1 96 ? -6.477 9.427 -4.255 1.00 94.56 96 LYS A N 1
ATOM 784 C CA . LYS A 1 96 ? -5.164 9.036 -3.728 1.00 94.56 96 LYS A CA 1
ATOM 785 C C . LYS A 1 96 ? -4.979 7.517 -3.704 1.00 94.56 96 LYS A C 1
ATOM 787 O O . LYS A 1 96 ? -3.967 7.033 -4.208 1.00 94.56 96 LYS A O 1
ATOM 792 N N . LEU A 1 97 ? -6.009 6.761 -3.319 1.00 94.94 97 LEU A N 1
ATOM 793 C CA . LEU A 1 97 ? -6.048 5.297 -3.427 1.00 94.94 97 LEU A CA 1
ATOM 794 C C . LEU A 1 97 ? -5.833 4.808 -4.877 1.00 94.94 97 LEU A C 1
ATOM 796 O O . LEU A 1 97 ? -5.131 3.829 -5.127 1.00 94.94 97 LEU A O 1
ATOM 800 N N . ARG A 1 98 ? -6.370 5.518 -5.878 1.00 93.38 98 ARG A N 1
ATOM 801 C CA . ARG A 1 98 ? -6.091 5.208 -7.295 1.00 93.38 98 ARG A CA 1
ATOM 802 C C . ARG A 1 98 ? -4.652 5.532 -7.702 1.00 93.38 98 ARG A C 1
ATOM 804 O O . ARG A 1 98 ? -4.099 4.829 -8.545 1.00 93.38 98 ARG A O 1
ATOM 811 N N . GLN A 1 99 ? -4.044 6.573 -7.132 1.00 92.19 99 GLN A N 1
ATOM 812 C CA . GLN A 1 99 ? -2.647 6.927 -7.405 1.00 92.19 99 GLN A CA 1
ATOM 813 C C . GLN A 1 99 ? -1.684 5.881 -6.838 1.00 92.19 99 GLN A C 1
ATOM 815 O O . GLN A 1 99 ? -0.798 5.438 -7.569 1.00 92.19 99 GLN A O 1
ATOM 820 N N . ILE A 1 100 ? -1.890 5.416 -5.602 1.00 92.56 100 ILE A N 1
ATOM 821 C CA . ILE A 1 100 ? -1.018 4.399 -4.991 1.00 92.56 100 ILE A CA 1
ATOM 822 C C . ILE A 1 100 ? -1.074 3.049 -5.718 1.00 92.56 100 ILE A C 1
ATOM 824 O O . ILE A 1 100 ? -0.088 2.321 -5.731 1.00 92.56 100 ILE A O 1
ATOM 828 N N . ARG A 1 101 ? -2.157 2.732 -6.444 1.00 90.81 101 ARG A N 1
ATOM 829 C CA . ARG A 1 101 ? -2.206 1.541 -7.314 1.00 90.81 101 ARG A CA 1
ATOM 830 C C . ARG A 1 101 ? -1.079 1.534 -8.359 1.00 90.81 101 ARG A C 1
ATOM 832 O O . ARG A 1 101 ? -0.623 0.468 -8.772 1.00 90.81 101 ARG A O 1
ATOM 839 N N . LYS A 1 102 ? -0.591 2.715 -8.761 1.00 90.50 102 LYS A N 1
ATOM 840 C CA . LYS A 1 102 ? 0.558 2.854 -9.667 1.00 90.50 102 LYS A CA 1
ATOM 841 C C . LYS A 1 102 ? 1.877 2.405 -9.025 1.00 90.50 102 LYS A C 1
ATOM 843 O O . LYS A 1 102 ? 2.784 2.048 -9.766 1.00 90.50 102 LYS A O 1
ATOM 848 N N . ILE A 1 103 ? 1.990 2.409 -7.692 1.00 90.62 103 ILE A N 1
ATOM 849 C CA . ILE A 1 103 ? 3.161 1.888 -6.964 1.00 90.62 103 ILE A CA 1
ATOM 850 C C . ILE A 1 103 ? 3.243 0.375 -7.165 1.00 90.62 103 ILE A C 1
ATOM 852 O O . ILE A 1 103 ? 4.242 -0.098 -7.694 1.00 90.62 103 ILE A O 1
ATOM 856 N N . ARG A 1 104 ? 2.157 -0.366 -6.896 1.00 90.00 104 ARG A N 1
ATOM 857 C CA . ARG A 1 104 ? 2.092 -1.821 -7.149 1.00 90.00 104 ARG A CA 1
ATOM 858 C C . ARG A 1 104 ? 2.432 -2.168 -8.593 1.00 90.00 104 ARG A C 1
ATOM 860 O O . ARG A 1 104 ? 3.154 -3.123 -8.842 1.00 90.00 104 ARG A O 1
ATOM 867 N N . HIS A 1 105 ? 1.922 -1.398 -9.556 1.00 89.50 105 HIS A N 1
ATOM 868 C CA . HIS A 1 105 ? 2.265 -1.592 -10.967 1.00 89.50 105 HIS A CA 1
ATOM 869 C C . HIS A 1 105 ? 3.770 -1.406 -11.228 1.00 89.50 105 HIS A C 1
ATOM 871 O O . HIS A 1 105 ? 4.384 -2.246 -11.882 1.00 89.50 105 HIS A O 1
ATOM 877 N N . ALA A 1 106 ? 4.369 -0.334 -10.698 1.00 90.56 106 ALA A N 1
ATOM 878 C CA . ALA A 1 106 ? 5.802 -0.082 -10.830 1.00 90.56 106 ALA A CA 1
ATOM 879 C C . ALA A 1 106 ? 6.651 -1.187 -10.177 1.00 90.56 106 ALA A C 1
ATOM 881 O O . ALA A 1 106 ? 7.643 -1.609 -10.767 1.00 90.56 106 ALA A O 1
ATOM 882 N N . VAL A 1 107 ? 6.235 -1.702 -9.016 1.00 87.94 107 VAL A N 1
ATOM 883 C CA . VAL A 1 107 ? 6.893 -2.829 -8.336 1.00 87.94 107 VAL A CA 1
ATOM 884 C C . VAL A 1 107 ? 6.773 -4.114 -9.159 1.00 87.94 107 VAL A C 1
ATOM 886 O O . VAL A 1 107 ? 7.790 -4.724 -9.482 1.00 87.94 107 VAL A O 1
ATOM 889 N N . ALA A 1 108 ? 5.556 -4.503 -9.547 1.00 85.38 108 ALA A N 1
ATOM 890 C CA . ALA A 1 108 ? 5.292 -5.764 -10.240 1.00 85.38 108 ALA A CA 1
ATOM 891 C C . ALA A 1 108 ? 6.011 -5.864 -11.593 1.00 85.38 108 ALA A C 1
ATOM 893 O O . ALA A 1 108 ? 6.535 -6.920 -11.938 1.00 85.38 108 ALA A O 1
ATOM 894 N N . HIS A 1 109 ? 6.063 -4.762 -12.346 1.00 86.00 109 HIS A N 1
ATOM 895 C CA . HIS A 1 109 ? 6.692 -4.724 -13.669 1.00 86.00 109 HIS A CA 1
ATOM 896 C C . HIS A 1 109 ? 8.108 -4.147 -13.658 1.00 86.00 109 HIS A C 1
ATOM 898 O O . HIS A 1 109 ? 8.703 -3.991 -14.721 1.00 86.00 109 HIS A O 1
ATOM 904 N N . ARG A 1 110 ? 8.648 -3.830 -12.473 1.00 82.81 110 ARG A N 1
ATOM 905 C CA . ARG A 1 110 ? 9.990 -3.255 -12.297 1.00 82.81 110 ARG A CA 1
ATOM 906 C C . ARG A 1 110 ? 10.237 -2.048 -13.208 1.00 82.81 110 ARG A C 1
ATOM 908 O O . ARG A 1 110 ? 11.299 -1.912 -13.807 1.00 82.81 110 ARG A O 1
ATOM 915 N N . VAL A 1 111 ? 9.230 -1.187 -13.330 1.00 88.00 111 VAL A N 1
ATOM 916 C CA . VAL A 1 111 ? 9.284 -0.022 -14.219 1.00 88.00 111 VAL A CA 1
ATOM 917 C C . VAL A 1 111 ? 10.328 0.957 -13.669 1.00 88.00 111 VAL A C 1
ATOM 919 O O . VAL A 1 111 ? 10.184 1.362 -12.511 1.00 88.00 111 VAL A O 1
ATOM 922 N N . PRO A 1 112 ? 11.345 1.372 -14.448 1.00 89.06 112 PRO A N 1
ATOM 923 C CA . PRO A 1 112 ? 12.286 2.405 -14.022 1.00 89.06 112 PRO A CA 1
ATOM 924 C C . PRO A 1 112 ? 11.548 3.682 -13.619 1.00 89.06 112 PRO A C 1
ATOM 926 O O . PRO A 1 112 ? 10.589 4.079 -14.281 1.00 89.06 112 PRO A O 1
ATOM 929 N N . GLN A 1 113 ? 11.957 4.297 -12.510 1.00 93.56 113 GLN A N 1
ATOM 930 C CA . GLN A 1 113 ? 11.356 5.535 -12.016 1.00 93.56 113 GLN A CA 1
ATOM 931 C C . GLN A 1 113 ? 12.357 6.671 -12.117 1.00 93.56 113 GLN A C 1
ATOM 933 O O . GLN A 1 113 ? 13.508 6.516 -11.704 1.00 93.56 113 GLN A O 1
ATOM 938 N N . THR A 1 114 ? 11.894 7.809 -12.626 1.00 94.50 114 THR A N 1
ATOM 939 C CA . THR A 1 114 ? 12.640 9.063 -12.537 1.00 94.50 114 THR A CA 1
ATOM 940 C C . THR A 1 114 ? 12.547 9.634 -11.123 1.00 94.50 114 THR A C 1
ATOM 942 O O . THR A 1 114 ? 11.619 9.307 -10.379 1.00 94.50 114 THR A O 1
ATOM 945 N N . GLU A 1 115 ? 13.461 10.535 -10.765 1.00 94.06 115 GLU A N 1
ATOM 946 C CA . GLU A 1 115 ? 13.423 11.231 -9.471 1.00 94.06 115 GLU A CA 1
ATOM 947 C C . GLU A 1 115 ? 12.088 11.964 -9.262 1.00 94.06 115 GLU A C 1
ATOM 949 O O . GLU A 1 115 ? 11.419 11.813 -8.244 1.00 94.06 115 GLU A O 1
ATOM 954 N N . ASN A 1 116 ? 11.613 12.665 -10.295 1.00 95.88 116 ASN A N 1
ATOM 955 C CA . ASN A 1 116 ? 10.324 13.355 -10.263 1.00 95.88 116 ASN A CA 1
ATOM 956 C C . ASN A 1 116 ? 9.143 12.397 -10.028 1.00 95.88 116 ASN A C 1
ATOM 958 O O . ASN A 1 116 ? 8.174 12.758 -9.350 1.00 95.88 116 ASN A O 1
ATOM 962 N N . ASP A 1 117 ? 9.193 11.182 -10.585 1.00 94.94 117 ASP A N 1
ATOM 963 C CA . ASP A 1 117 ? 8.175 10.163 -10.322 1.00 94.94 117 ASP A CA 1
ATOM 964 C C . ASP A 1 117 ? 8.227 9.687 -8.871 1.00 94.94 117 ASP A C 1
ATOM 966 O O . ASP A 1 117 ? 7.169 9.504 -8.258 1.00 94.94 117 ASP A O 1
ATOM 970 N N . MET A 1 118 ? 9.431 9.511 -8.320 1.00 96.19 118 MET A N 1
ATOM 971 C CA . MET A 1 118 ? 9.633 9.130 -6.925 1.00 96.19 118 MET A CA 1
ATOM 972 C C . MET A 1 118 ? 9.108 10.206 -5.974 1.00 96.19 118 MET A C 1
ATOM 974 O O . MET A 1 118 ? 8.295 9.871 -5.112 1.00 96.19 118 MET A O 1
ATOM 978 N N . CYS A 1 119 ? 9.430 11.488 -6.186 1.00 96.06 119 CYS A N 1
ATOM 979 C CA . CYS A 1 119 ? 8.911 12.592 -5.368 1.00 96.06 119 CYS A CA 1
ATOM 980 C C . CYS A 1 119 ? 7.373 12.636 -5.365 1.00 96.06 119 CYS A C 1
ATOM 982 O O . CYS A 1 119 ? 6.740 12.646 -4.309 1.00 96.06 119 CYS A O 1
ATOM 984 N N . ARG A 1 120 ? 6.736 12.572 -6.543 1.00 94.50 120 ARG A N 1
ATOM 985 C CA . ARG A 1 120 ? 5.262 12.588 -6.649 1.00 94.50 120 ARG A CA 1
ATOM 986 C C . ARG A 1 120 ? 4.614 11.389 -5.958 1.00 94.50 120 ARG A C 1
ATOM 988 O O . ARG A 1 120 ? 3.536 11.512 -5.371 1.00 94.50 120 ARG A O 1
ATOM 995 N N . LYS A 1 121 ? 5.234 10.208 -6.056 1.00 95.19 121 LYS A N 1
ATOM 996 C CA . LYS A 1 121 ? 4.762 9.010 -5.349 1.00 95.19 121 LYS A CA 1
ATOM 997 C C . LYS A 1 121 ? 4.951 9.152 -3.848 1.00 95.19 121 LYS A C 1
ATOM 999 O O . LYS A 1 121 ? 4.026 8.805 -3.127 1.00 95.19 121 LYS A O 1
ATOM 1004 N N . GLN A 1 122 ? 6.072 9.700 -3.394 1.00 95.88 122 GLN A N 1
ATOM 1005 C CA . GLN A 1 122 ? 6.340 9.941 -1.982 1.00 95.88 122 GLN A CA 1
ATOM 1006 C C . GLN A 1 122 ? 5.288 10.864 -1.367 1.00 95.88 122 GLN A C 1
ATOM 1008 O O . GLN A 1 122 ? 4.693 10.518 -0.353 1.00 95.88 122 GLN A O 1
ATOM 1013 N N . GLU A 1 123 ? 4.980 11.991 -2.011 1.00 95.00 123 GLU A N 1
ATOM 1014 C CA . GLU A 1 123 ? 3.929 12.909 -1.554 1.00 95.00 123 GLU A CA 1
ATOM 1015 C C . GLU A 1 123 ? 2.559 12.222 -1.467 1.00 95.00 123 GLU A C 1
ATOM 1017 O O . GLU A 1 123 ? 1.824 12.379 -0.488 1.00 95.00 123 GLU A O 1
ATOM 1022 N N . ALA A 1 124 ? 2.198 11.437 -2.489 1.00 94.38 124 ALA A N 1
ATOM 1023 C CA . ALA A 1 124 ? 0.949 10.686 -2.494 1.00 94.38 124 ALA A CA 1
ATOM 1024 C C . ALA A 1 124 ? 0.918 9.616 -1.392 1.00 94.38 124 ALA A C 1
ATOM 1026 O O . ALA A 1 124 ? -0.107 9.479 -0.722 1.00 94.38 124 ALA A O 1
ATOM 1027 N N . THR A 1 125 ? 2.021 8.896 -1.188 1.00 96.00 125 THR A N 1
ATOM 1028 C CA . THR A 1 125 ? 2.177 7.877 -0.148 1.00 96.00 125 THR A CA 1
ATOM 1029 C C . THR A 1 125 ? 2.079 8.495 1.239 1.00 96.00 125 THR A C 1
ATOM 1031 O O . THR A 1 125 ? 1.237 8.060 2.014 1.00 96.00 125 THR A O 1
ATOM 1034 N N . ASN A 1 126 ? 2.848 9.544 1.534 1.00 96.56 126 ASN A N 1
ATOM 1035 C CA . ASN A 1 126 ? 2.870 10.199 2.843 1.00 96.56 126 ASN A CA 1
ATOM 1036 C C . ASN A 1 126 ? 1.489 10.734 3.229 1.00 96.56 126 ASN A C 1
ATOM 1038 O O . ASN A 1 126 ? 1.013 10.484 4.335 1.00 96.56 126 ASN A O 1
ATOM 1042 N N . TRP A 1 127 ? 0.810 11.411 2.295 1.00 96.44 127 TRP A N 1
ATOM 1043 C CA . TRP A 1 127 ? -0.559 11.874 2.525 1.00 96.44 127 TRP A CA 1
ATOM 1044 C C . TRP A 1 127 ? -1.512 10.702 2.793 1.00 96.44 127 TRP A C 1
ATOM 1046 O O . TRP A 1 127 ? -2.325 10.760 3.710 1.00 96.44 127 TRP A O 1
ATOM 1056 N N . THR A 1 128 ? -1.402 9.625 2.007 1.00 96.56 128 THR A N 1
ATOM 1057 C CA . THR A 1 128 ? -2.288 8.459 2.140 1.00 96.56 128 THR A CA 1
ATOM 1058 C C . THR A 1 128 ? -2.046 7.718 3.450 1.00 96.56 128 THR A C 1
ATOM 1060 O O . THR A 1 128 ? -3.011 7.308 4.083 1.00 96.56 128 THR A O 1
ATOM 1063 N N . ILE A 1 129 ? -0.790 7.576 3.881 1.00 97.19 129 ILE A N 1
ATOM 1064 C CA . ILE A 1 129 ? -0.433 6.982 5.173 1.00 97.19 129 ILE A CA 1
ATOM 1065 C C . ILE A 1 129 ? -1.094 7.771 6.302 1.00 97.19 129 ILE A C 1
ATOM 1067 O O . ILE A 1 129 ? -1.845 7.185 7.076 1.00 97.19 129 ILE A O 1
ATOM 1071 N N . ALA A 1 130 ? -0.888 9.090 6.346 1.00 96.19 130 ALA A N 1
ATOM 1072 C CA . ALA A 1 130 ? -1.441 9.933 7.404 1.00 96.19 130 ALA A CA 1
ATOM 1073 C C . ALA A 1 130 ? -2.977 9.851 7.471 1.00 96.19 130 ALA A C 1
ATOM 1075 O O . ALA A 1 130 ? -3.547 9.700 8.553 1.00 96.19 130 ALA A O 1
ATOM 1076 N N . GLU A 1 131 ? -3.653 9.898 6.318 1.00 96.88 131 GLU A N 1
ATOM 1077 C CA . GLU A 1 131 ? -5.115 9.813 6.278 1.00 96.88 131 GLU A CA 1
ATOM 1078 C C . GLU A 1 131 ? -5.621 8.418 6.679 1.00 96.88 131 GLU A C 1
ATOM 1080 O O . GLU A 1 131 ? -6.596 8.306 7.420 1.00 96.88 131 GLU A O 1
ATOM 1085 N N . LEU A 1 132 ? -4.951 7.343 6.247 1.00 97.19 132 LEU A N 1
ATOM 1086 C CA . LEU A 1 132 ? -5.320 5.983 6.640 1.00 97.19 132 LEU A CA 1
ATOM 1087 C C . LEU A 1 132 ? -5.108 5.743 8.137 1.00 97.19 132 LEU A C 1
ATOM 1089 O O . LEU A 1 132 ? -5.991 5.164 8.762 1.00 97.19 132 LEU A O 1
ATOM 1093 N N . GLU A 1 133 ? -4.004 6.200 8.733 1.00 96.81 133 GLU A N 1
ATOM 1094 C CA . GLU A 1 133 ? -3.781 6.066 10.181 1.00 96.81 133 GLU A CA 1
ATOM 1095 C C . GLU A 1 133 ? -4.865 6.789 10.987 1.00 96.81 133 GLU A C 1
ATOM 1097 O O . GLU A 1 133 ? -5.445 6.213 11.911 1.00 96.81 133 GLU A O 1
ATOM 1102 N N . LYS A 1 134 ? -5.206 8.020 10.587 1.00 95.62 134 LYS A N 1
ATOM 1103 C CA . LYS A 1 134 ? -6.298 8.793 11.189 1.00 95.62 134 LYS A CA 1
ATOM 1104 C C . LYS A 1 134 ? -7.633 8.050 11.096 1.00 95.62 134 LYS A C 1
ATOM 1106 O O . LYS A 1 134 ? -8.352 7.949 12.091 1.00 95.62 134 LYS A O 1
ATOM 1111 N N . LEU A 1 135 ? -7.974 7.524 9.917 1.00 96.75 135 LEU A N 1
ATOM 1112 C CA . LEU A 1 135 ? -9.228 6.795 9.704 1.00 96.75 135 LEU A CA 1
ATOM 1113 C C . LEU A 1 135 ? -9.269 5.471 10.459 1.00 96.75 135 LEU A C 1
ATOM 1115 O O . LEU A 1 135 ? -10.323 5.123 10.983 1.00 96.75 135 LEU A O 1
ATOM 1119 N N . ILE A 1 136 ? -8.149 4.752 10.541 1.00 97.06 136 ILE A N 1
ATOM 1120 C CA . ILE A 1 136 ? -8.030 3.520 11.327 1.00 97.06 136 ILE A CA 1
ATOM 1121 C C . ILE A 1 136 ? -8.312 3.821 12.794 1.00 97.06 136 ILE A C 1
ATOM 1123 O O . ILE A 1 136 ? -9.181 3.172 13.366 1.00 97.06 136 ILE A O 1
ATOM 1127 N N . GLY A 1 137 ? -7.668 4.838 13.375 1.00 95.62 137 GLY A N 1
ATOM 1128 C CA . GLY A 1 137 ? -7.909 5.223 14.768 1.00 95.62 137 GLY A CA 1
ATOM 1129 C C . GLY A 1 137 ? -9.359 5.648 15.018 1.00 95.62 137 GLY A C 1
ATOM 1130 O O . GLY A 1 137 ? -9.995 5.181 15.962 1.00 95.62 137 GLY A O 1
ATOM 1131 N N . ALA A 1 138 ? -9.929 6.475 14.135 1.00 95.25 138 ALA A N 1
ATOM 1132 C CA . ALA A 1 138 ? -11.322 6.910 14.248 1.00 95.25 138 ALA A CA 1
ATOM 1133 C C . ALA A 1 138 ? -12.321 5.746 14.108 1.00 95.25 138 ALA A C 1
ATOM 1135 O O . ALA A 1 138 ? -13.306 5.677 14.845 1.00 95.25 138 ALA A O 1
ATOM 1136 N N . ALA A 1 139 ? -12.073 4.820 13.180 1.00 95.50 139 ALA A N 1
ATOM 1137 C CA . ALA A 1 139 ? -12.912 3.647 12.974 1.00 95.50 139 ALA A CA 1
ATOM 1138 C C . ALA A 1 139 ? -12.805 2.664 14.146 1.00 95.50 139 ALA A C 1
ATOM 1140 O O . ALA A 1 139 ? -13.828 2.198 14.644 1.00 95.50 139 ALA A O 1
ATOM 1141 N N . ALA A 1 140 ? -11.587 2.385 14.609 1.00 94.75 140 ALA A N 1
ATOM 1142 C CA . ALA A 1 140 ? -11.313 1.508 15.740 1.00 94.75 140 ALA A CA 1
ATOM 1143 C C . ALA A 1 140 ? -11.991 2.015 17.021 1.00 94.75 140 ALA A C 1
ATOM 1145 O O . ALA A 1 140 ? -12.684 1.249 17.692 1.00 94.75 140 ALA A O 1
ATOM 1146 N N . ALA A 1 141 ? -11.908 3.321 17.294 1.00 94.25 141 ALA A N 1
ATOM 1147 C CA . ALA A 1 141 ? -12.595 3.947 18.419 1.00 94.25 141 ALA A CA 1
ATOM 1148 C C . ALA A 1 141 ? -14.126 3.886 18.280 1.00 94.25 141 ALA A C 1
ATOM 1150 O O . ALA A 1 141 ? -14.823 3.546 19.233 1.00 94.25 141 ALA A O 1
ATOM 1151 N N . ARG A 1 142 ? -14.667 4.184 17.090 1.00 94.88 142 ARG A N 1
ATOM 1152 C CA . ARG A 1 142 ? -16.121 4.188 16.845 1.00 94.88 142 ARG A CA 1
ATOM 1153 C C . ARG A 1 142 ? -16.751 2.800 16.962 1.00 94.88 142 ARG A C 1
ATOM 1155 O O . ARG A 1 142 ? -17.899 2.697 17.386 1.00 94.88 142 ARG A O 1
ATOM 1162 N N . TYR A 1 143 ? -16.035 1.760 16.544 1.00 93.19 143 TYR A N 1
ATOM 1163 C CA . TYR A 1 143 ? -16.534 0.383 16.500 1.00 93.19 143 TYR A CA 1
ATOM 1164 C C . TYR A 1 143 ? -15.996 -0.498 17.639 1.00 93.19 143 TYR A C 1
ATOM 1166 O O . TYR A 1 143 ? -16.144 -1.713 17.568 1.00 93.19 143 TYR A O 1
ATOM 1174 N N . ASP A 1 144 ? -15.378 0.110 18.660 1.00 93.38 144 ASP A N 1
ATOM 1175 C CA . ASP A 1 144 ? -14.755 -0.550 19.821 1.00 93.38 144 ASP A CA 1
ATOM 1176 C C . ASP A 1 144 ? -13.828 -1.724 19.442 1.00 93.38 144 ASP A C 1
ATOM 1178 O O . ASP A 1 144 ? -13.804 -2.781 20.072 1.00 93.38 144 ASP A O 1
ATOM 1182 N N . ILE A 1 145 ? -13.033 -1.542 18.383 1.00 91.69 145 ILE A N 1
ATOM 1183 C CA . ILE A 1 145 ? -12.027 -2.521 17.961 1.00 91.69 145 ILE A CA 1
ATOM 1184 C C . ILE A 1 145 ? -10.686 -2.120 18.559 1.00 91.69 145 ILE A C 1
ATOM 1186 O O . ILE A 1 145 ? -10.045 -1.179 18.107 1.00 91.69 145 ILE A O 1
ATOM 1190 N N . ARG A 1 146 ? -10.239 -2.848 19.581 1.00 92.25 146 ARG A N 1
ATOM 1191 C CA . ARG A 1 146 ? -9.007 -2.503 20.311 1.00 92.25 146 ARG A CA 1
ATOM 1192 C C . ARG A 1 146 ? -7.742 -2.976 19.612 1.00 92.25 146 ARG A C 1
ATOM 1194 O O . ARG A 1 146 ? -6.730 -2.282 19.645 1.00 92.25 146 ARG A O 1
ATOM 1201 N N . SER A 1 147 ? -7.802 -4.135 18.967 1.00 91.94 147 SER A N 1
ATOM 1202 C CA . SER A 1 147 ? -6.646 -4.769 18.345 1.00 91.94 147 SER A CA 1
ATOM 1203 C C . SER A 1 147 ? -7.028 -5.626 17.139 1.00 91.94 147 SER A C 1
ATOM 1205 O O . SER A 1 147 ? -8.195 -5.955 16.914 1.00 91.94 147 SER A O 1
ATOM 1207 N N . MET A 1 148 ? -6.016 -5.979 16.353 1.00 89.62 148 MET A N 1
ATOM 1208 C CA . MET A 1 148 ? -6.109 -6.897 15.225 1.00 89.62 148 MET A CA 1
ATOM 1209 C C . MET A 1 148 ? -4.996 -7.934 15.324 1.00 89.62 148 MET A C 1
ATOM 1211 O O . MET A 1 148 ? -3.844 -7.593 15.594 1.00 89.62 148 MET A O 1
ATOM 1215 N N . GLU A 1 149 ? -5.333 -9.191 15.062 1.00 86.50 149 GLU A N 1
ATOM 1216 C CA . GLU A 1 149 ? -4.334 -10.233 14.862 1.00 86.50 149 GLU A CA 1
ATOM 1217 C C . GLU A 1 149 ? -3.772 -10.152 13.443 1.00 86.50 149 GLU A C 1
ATOM 1219 O O . GLU A 1 149 ? -4.502 -10.086 12.452 1.00 86.50 149 GLU A O 1
ATOM 1224 N N . MET A 1 150 ? -2.451 -10.161 13.348 1.00 81.56 150 MET A N 1
ATOM 1225 C CA . MET A 1 150 ? -1.708 -10.166 12.102 1.00 81.56 150 MET A CA 1
ATOM 1226 C C . MET A 1 150 ? -0.737 -11.337 12.133 1.00 81.56 150 MET A C 1
ATOM 1228 O O . MET A 1 150 ? -0.060 -11.571 13.127 1.00 81.56 150 MET A O 1
ATOM 1232 N N . TYR A 1 151 ? -0.595 -12.042 11.019 1.00 76.06 151 TYR A N 1
ATOM 1233 C CA . TYR A 1 151 ? 0.501 -12.987 10.881 1.00 76.06 151 TYR A CA 1
ATOM 1234 C C . TYR A 1 151 ? 1.740 -12.197 10.425 1.00 76.06 151 TYR A C 1
ATOM 1236 O O . TYR A 1 151 ? 1.647 -11.399 9.489 1.00 76.06 151 TYR A O 1
ATOM 1244 N N . PRO A 1 152 ? 2.910 -12.354 11.052 1.00 68.69 152 PRO A N 1
ATOM 1245 C CA . PRO A 1 152 ? 4.131 -11.766 10.525 1.00 68.69 152 PRO A CA 1
ATOM 1246 C C . PRO A 1 152 ? 4.515 -12.465 9.206 1.00 68.69 152 PRO A C 1
ATOM 1248 O O . PRO A 1 152 ? 4.293 -13.671 9.057 1.00 68.69 152 PRO A O 1
ATOM 1251 N N . PRO A 1 153 ? 5.076 -11.754 8.211 1.00 63.09 153 PRO A N 1
ATOM 1252 C CA . PRO A 1 153 ? 5.617 -12.408 7.026 1.00 63.09 153 PRO A CA 1
ATOM 1253 C C . PRO A 1 153 ? 6.720 -13.375 7.465 1.00 63.09 153 PRO A C 1
ATOM 1255 O O . PRO A 1 153 ? 7.615 -12.980 8.213 1.00 63.09 153 PRO A O 1
ATOM 1258 N N . ALA A 1 154 ? 6.645 -14.633 7.016 1.00 56.81 154 ALA A N 1
ATOM 1259 C CA . ALA A 1 154 ? 7.564 -15.686 7.433 1.00 56.81 154 ALA A CA 1
ATOM 1260 C C . ALA A 1 154 ? 9.017 -15.192 7.344 1.00 56.81 154 ALA A C 1
ATOM 1262 O O . ALA A 1 154 ? 9.545 -14.881 6.266 1.00 56.81 154 ALA A O 1
ATOM 1263 N N . THR A 1 155 ? 9.675 -15.080 8.497 1.00 47.84 155 THR A N 1
ATOM 1264 C CA . THR A 1 155 ? 11.109 -14.835 8.549 1.00 47.84 155 THR A CA 1
ATOM 1265 C C . THR A 1 155 ? 11.781 -16.071 7.961 1.00 47.84 155 THR A C 1
ATOM 1267 O O . THR A 1 155 ? 11.777 -17.152 8.545 1.00 47.84 155 THR A O 1
ATOM 1270 N N . CYS A 1 156 ? 12.331 -15.935 6.751 1.00 37.72 156 CYS A N 1
ATOM 1271 C CA . CYS A 1 156 ? 13.134 -16.973 6.102 1.00 37.72 156 CYS A CA 1
ATOM 1272 C C . CYS A 1 156 ? 14.432 -17.174 6.903 1.00 37.72 156 CYS A C 1
ATOM 1274 O O . CYS A 1 156 ? 15.478 -16.629 6.560 1.00 37.72 156 CYS A O 1
ATOM 1276 N N . GLY A 1 157 ? 14.342 -17.910 8.009 1.00 40.31 157 GLY A N 1
ATOM 1277 C CA . GLY A 1 157 ? 15.448 -18.162 8.931 1.00 40.31 157 GLY A CA 1
ATOM 1278 C C . GLY A 1 157 ? 15.355 -19.478 9.704 1.00 40.31 157 GLY A C 1
ATOM 1279 O O . GLY A 1 157 ? 16.267 -19.784 10.464 1.00 40.31 157 GLY A O 1
ATOM 1280 N N . ALA A 1 158 ? 14.311 -20.288 9.511 1.00 40.31 158 ALA A N 1
ATOM 1281 C CA . ALA A 1 158 ? 14.176 -21.582 10.179 1.00 40.31 158 ALA A CA 1
ATOM 1282 C C . ALA A 1 158 ? 14.031 -22.737 9.173 1.00 40.31 158 ALA A C 1
ATOM 1284 O O . ALA A 1 158 ? 13.073 -23.498 9.224 1.00 40.31 158 ALA A O 1
ATOM 1285 N N . MET A 1 159 ? 15.012 -22.915 8.278 1.00 38.41 159 MET A N 1
ATOM 1286 C CA . MET A 1 159 ? 15.256 -24.215 7.623 1.00 38.41 159 MET A CA 1
ATOM 1287 C C . MET A 1 159 ? 15.849 -25.213 8.630 1.00 38.41 159 MET A C 1
ATOM 1289 O O . MET A 1 159 ? 16.970 -25.685 8.491 1.00 38.41 159 MET A O 1
ATOM 1293 N N . THR A 1 160 ? 15.090 -25.510 9.676 1.00 41.81 160 THR A N 1
ATOM 1294 C CA . THR A 1 160 ? 15.339 -26.627 10.586 1.00 41.81 160 THR A CA 1
ATOM 1295 C C . THR A 1 160 ? 13.984 -27.249 10.893 1.00 41.81 160 THR A C 1
ATOM 1297 O O . THR A 1 160 ? 13.324 -26.778 11.814 1.00 41.81 160 THR A O 1
ATOM 1300 N N . ASN A 1 161 ? 13.551 -28.204 10.054 1.00 39.00 161 ASN A N 1
ATOM 1301 C CA . ASN A 1 161 ? 12.575 -29.307 10.232 1.00 39.00 161 ASN A CA 1
ATOM 1302 C C . ASN A 1 161 ? 11.363 -29.158 11.189 1.00 39.00 161 ASN A C 1
ATOM 1304 O O . ASN A 1 161 ? 10.706 -30.138 11.502 1.00 39.00 161 ASN A O 1
ATOM 1308 N N . SER A 1 162 ? 11.007 -27.945 11.599 1.00 40.47 162 SER A N 1
ATOM 1309 C CA . SER A 1 162 ? 9.861 -27.579 12.445 1.00 40.47 162 SER A CA 1
ATOM 1310 C C . SER A 1 162 ? 8.950 -26.606 11.690 1.00 40.47 162 SER A C 1
ATOM 1312 O O . SER A 1 162 ? 8.349 -25.695 12.254 1.00 40.47 162 SER A O 1
ATOM 1314 N N . PHE A 1 163 ? 8.876 -26.791 10.368 1.00 37.50 163 PHE A N 1
ATOM 1315 C CA . PHE A 1 163 ? 8.146 -25.936 9.427 1.00 37.50 163 PHE A CA 1
ATOM 1316 C C . PHE A 1 163 ? 6.614 -26.019 9.573 1.00 37.50 163 PHE A C 1
ATOM 1318 O O . PHE A 1 163 ? 5.905 -25.260 8.920 1.00 37.50 163 PHE A O 1
ATOM 1325 N N . GLN A 1 164 ? 6.098 -26.907 10.429 1.00 40.69 164 GLN A N 1
ATOM 1326 C CA . GLN A 1 164 ? 4.660 -27.082 10.648 1.00 40.69 164 GLN A CA 1
ATOM 1327 C C . GLN A 1 164 ? 4.136 -26.474 11.956 1.00 40.69 164 GLN A C 1
ATOM 1329 O O . GLN A 1 164 ? 2.979 -26.078 11.987 1.00 40.69 164 GLN A O 1
ATOM 1334 N N . GLU A 1 165 ? 4.954 -26.308 13.000 1.00 40.59 165 GLU A N 1
ATOM 1335 C CA . GLU A 1 165 ? 4.441 -25.879 14.318 1.00 40.59 165 GLU A CA 1
ATOM 1336 C C . GLU A 1 165 ? 4.636 -24.386 14.628 1.00 40.59 165 GLU A C 1
ATOM 1338 O O . GLU A 1 165 ? 3.919 -23.836 15.458 1.00 40.59 165 GLU A O 1
ATOM 1343 N N . ARG A 1 166 ? 5.557 -23.684 13.950 1.00 44.50 166 ARG A N 1
ATOM 1344 C CA . ARG A 1 166 ? 5.820 -22.247 14.211 1.00 44.50 166 ARG A CA 1
ATOM 1345 C C . ARG A 1 166 ? 5.130 -21.274 13.254 1.00 44.50 166 ARG A C 1
ATOM 1347 O O . ARG A 1 166 ? 5.236 -20.068 13.446 1.00 44.50 166 ARG A O 1
ATOM 1354 N N . ASN A 1 167 ? 4.409 -21.773 12.250 1.00 47.88 167 ASN A N 1
ATOM 1355 C CA . ASN A 1 167 ? 3.709 -20.941 11.259 1.00 47.88 167 ASN A CA 1
ATOM 1356 C C . ASN A 1 167 ? 2.346 -20.402 11.739 1.00 47.88 167 ASN A C 1
ATOM 1358 O O . ASN A 1 167 ? 1.653 -19.746 10.967 1.00 47.88 167 ASN A O 1
ATOM 1362 N N . SER A 1 168 ? 1.980 -20.636 13.002 1.00 54.75 168 SER A N 1
ATOM 1363 C CA . SER A 1 168 ? 0.661 -20.279 13.547 1.00 54.75 168 SER A CA 1
ATOM 1364 C C . SER A 1 168 ? 0.688 -19.129 14.554 1.00 54.75 168 SER A C 1
ATOM 1366 O O . SER A 1 168 ? -0.353 -18.802 15.116 1.00 54.75 168 SER A O 1
ATOM 1368 N N . GLN A 1 169 ? 1.849 -18.527 14.834 1.00 67.50 169 GLN A N 1
ATOM 1369 C CA . GLN A 1 169 ? 1.913 -17.449 15.821 1.00 67.50 169 GLN A CA 1
ATOM 1370 C C . GLN A 1 169 ? 1.468 -16.124 15.203 1.00 67.50 169 GLN A C 1
ATOM 1372 O O . GLN A 1 169 ? 2.156 -15.540 14.361 1.00 67.50 169 GLN A O 1
ATOM 1377 N N . THR A 1 170 ? 0.294 -15.670 15.631 1.00 78.56 170 THR A N 1
ATOM 1378 C CA . THR A 1 170 ? -0.214 -14.333 15.353 1.00 78.56 170 THR A CA 1
ATOM 1379 C C . THR A 1 170 ? 0.456 -13.312 16.263 1.00 78.56 170 THR A C 1
ATOM 1381 O O . THR A 1 170 ? 0.880 -13.595 17.383 1.00 78.56 170 THR A O 1
ATOM 1384 N N . VAL A 1 171 ? 0.569 -12.097 15.749 1.00 85.06 171 VAL A N 1
ATOM 1385 C CA . VAL A 1 171 ? 1.029 -10.916 16.459 1.00 85.06 171 VAL A CA 1
ATOM 1386 C C . VAL A 1 171 ? -0.158 -9.977 16.594 1.00 85.06 171 VAL A C 1
ATOM 1388 O O . VAL A 1 171 ? -0.840 -9.672 15.616 1.00 85.06 171 VAL A O 1
ATOM 1391 N N . THR A 1 172 ? -0.396 -9.500 17.808 1.00 88.69 172 THR A N 1
ATOM 1392 C CA . THR A 1 172 ? -1.490 -8.571 18.086 1.00 88.69 172 THR A CA 1
ATOM 1393 C C . THR A 1 172 ? -1.017 -7.137 17.896 1.00 88.69 172 THR A C 1
ATOM 1395 O O . THR A 1 172 ? -0.135 -6.662 18.612 1.00 88.69 172 THR A O 1
ATOM 1398 N N . VAL A 1 173 ? -1.632 -6.428 16.952 1.00 90.69 173 VAL A N 1
ATOM 1399 C CA . VAL A 1 173 ? -1.412 -4.997 16.725 1.00 90.69 173 VAL A CA 1
ATOM 1400 C C . VAL A 1 173 ? -2.521 -4.213 17.415 1.00 90.69 173 VAL A C 1
ATOM 1402 O O . VAL A 1 173 ? -3.703 -4.468 17.187 1.00 90.69 173 VAL A O 1
ATOM 1405 N N . GLN A 1 174 ? -2.146 -3.258 18.264 1.00 93.12 174 GLN A N 1
ATOM 1406 C CA . GLN A 1 174 ? -3.103 -2.343 18.887 1.00 93.12 174 GLN A CA 1
ATOM 1407 C C . GLN A 1 174 ? -3.598 -1.331 17.849 1.00 93.12 174 GLN A C 1
ATOM 1409 O O . GLN A 1 174 ? -2.801 -0.739 17.124 1.00 93.12 174 GLN A O 1
ATOM 1414 N N . LEU A 1 175 ? -4.916 -1.158 17.777 1.00 91.56 175 LEU A N 1
ATOM 1415 C CA . LEU A 1 175 ? -5.585 -0.210 16.880 1.00 91.56 175 LEU A CA 1
ATOM 1416 C C . LEU A 1 175 ? -6.066 1.041 17.622 1.00 91.56 175 LEU A C 1
ATOM 1418 O O . LEU A 1 175 ? -6.194 2.102 17.017 1.00 91.56 175 LEU A O 1
ATOM 1422 N N . ASN A 1 176 ? -6.283 0.919 18.934 1.00 83.12 176 ASN A N 1
ATOM 1423 C CA . ASN A 1 176 ? -6.566 2.037 19.825 1.00 83.12 176 ASN A CA 1
ATOM 1424 C C . ASN A 1 176 ? -5.291 2.400 20.600 1.00 83.12 176 ASN A C 1
ATOM 1426 O O . ASN A 1 176 ? -4.767 1.576 21.348 1.00 83.12 176 ASN A O 1
ATOM 1430 N N . GLY A 1 177 ? -4.797 3.629 20.434 1.00 83.31 177 GLY A N 1
ATOM 1431 C CA . GLY A 1 177 ? -3.611 4.132 21.134 1.00 83.31 177 GLY A CA 1
ATOM 1432 C C . GLY A 1 177 ? -2.609 4.809 20.190 1.00 83.31 177 GLY A C 1
ATOM 1433 O O . GLY A 1 177 ? -2.992 5.783 19.5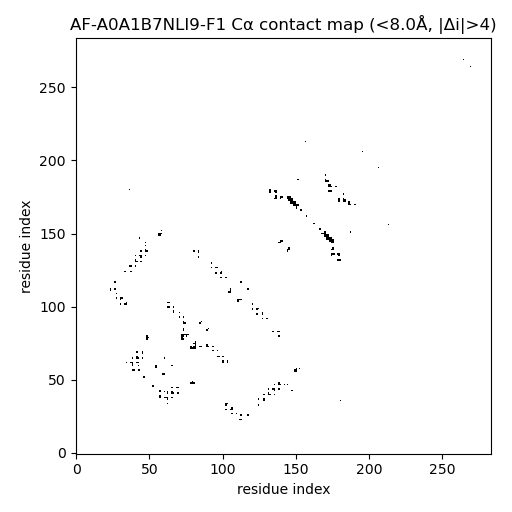38 1.00 83.31 177 GLY A O 1
ATOM 1434 N N . PRO A 1 178 ? -1.334 4.369 20.144 1.00 85.12 178 PRO A N 1
ATOM 1435 C CA . PRO A 1 178 ? -0.317 4.980 19.286 1.00 85.12 178 PRO A CA 1
ATOM 1436 C C . PRO A 1 178 ? -0.639 4.787 17.790 1.00 85.12 178 PRO A C 1
ATOM 1438 O O . PRO A 1 178 ? -1.465 3.937 17.450 1.00 85.12 178 PRO A O 1
ATOM 1441 N N . PRO A 1 179 ? 0.031 5.531 16.883 1.00 92.19 179 PRO A N 1
ATOM 1442 C CA . PRO A 1 179 ? -0.091 5.315 15.442 1.00 92.19 179 PRO A CA 1
ATOM 1443 C C . PRO A 1 179 ? 0.078 3.836 15.084 1.00 92.19 179 PRO A C 1
ATOM 1445 O O . PRO A 1 179 ? 0.982 3.160 15.589 1.00 92.19 179 PRO A O 1
ATOM 1448 N N . VAL A 1 180 ? -0.803 3.318 14.228 1.00 93.25 180 VAL A N 1
ATOM 1449 C CA . VAL A 1 180 ? -0.906 1.877 13.964 1.00 93.25 180 VAL A CA 1
ATOM 1450 C C . VAL A 1 180 ? 0.376 1.309 13.351 1.00 93.25 180 VAL A C 1
ATOM 1452 O O . VAL A 1 180 ? 0.720 0.153 13.602 1.00 93.25 180 VAL A O 1
ATOM 1455 N N . LEU A 1 181 ? 1.136 2.114 12.599 1.00 92.94 181 LEU A N 1
ATOM 1456 C CA . LEU A 1 181 ? 2.444 1.703 12.088 1.00 92.94 181 LEU A CA 1
ATOM 1457 C C . LEU A 1 181 ? 3.476 1.519 13.206 1.00 92.94 181 LEU A C 1
ATOM 1459 O O . LEU A 1 181 ? 4.255 0.564 13.166 1.00 92.94 181 LEU A O 1
ATOM 1463 N N . SER A 1 182 ? 3.460 2.386 14.219 1.00 91.50 182 SER A N 1
ATOM 1464 C CA . SER A 1 182 ? 4.302 2.241 15.410 1.00 91.50 182 SER A CA 1
ATOM 1465 C C . SER A 1 182 ? 3.901 0.999 16.201 1.00 91.50 182 SER A C 1
ATOM 1467 O O . SER A 1 182 ? 4.758 0.183 16.532 1.00 91.50 182 SER A O 1
ATOM 1469 N N . ALA A 1 183 ? 2.595 0.784 16.404 1.00 90.19 183 ALA A N 1
ATOM 1470 C CA . ALA A 1 183 ? 2.082 -0.415 17.064 1.00 90.19 183 ALA A CA 1
ATOM 1471 C C . ALA A 1 183 ? 2.488 -1.700 16.321 1.00 90.19 183 ALA A C 1
ATOM 1473 O O . ALA A 1 183 ? 2.898 -2.675 16.952 1.00 90.19 183 ALA A O 1
ATOM 1474 N N . ARG A 1 184 ? 2.428 -1.699 14.980 1.00 91.06 184 ARG A N 1
ATOM 1475 C CA . ARG A 1 184 ? 2.903 -2.808 14.137 1.00 91.06 184 ARG A CA 1
ATOM 1476 C C . ARG A 1 184 ? 4.393 -3.060 14.347 1.00 91.06 184 ARG A C 1
ATOM 1478 O O . ARG A 1 184 ? 4.783 -4.211 14.528 1.00 91.06 184 ARG A O 1
ATOM 1485 N N . ARG A 1 185 ? 5.220 -2.010 14.319 1.00 89.31 185 ARG A N 1
ATOM 1486 C CA . ARG A 1 185 ? 6.674 -2.120 14.503 1.00 89.31 185 ARG A CA 1
ATOM 1487 C C . ARG A 1 185 ? 7.012 -2.734 15.856 1.00 89.31 185 ARG A C 1
ATOM 1489 O O . ARG A 1 185 ? 7.704 -3.744 15.896 1.00 89.31 185 ARG A O 1
ATOM 1496 N N . GLU A 1 186 ? 6.455 -2.192 16.933 1.00 87.38 186 GLU A N 1
ATOM 1497 C CA . GLU A 1 186 ? 6.680 -2.714 18.281 1.00 87.38 186 GLU A CA 1
ATOM 1498 C C . GLU A 1 186 ? 6.227 -4.170 18.416 1.00 87.38 186 GLU A C 1
ATOM 1500 O O . GLU A 1 186 ? 6.897 -4.982 19.047 1.00 87.38 186 GLU A O 1
ATOM 1505 N N . ALA A 1 187 ? 5.081 -4.525 17.831 1.00 86.44 187 ALA A N 1
ATOM 1506 C CA . ALA A 1 187 ? 4.572 -5.886 17.908 1.00 86.44 187 ALA A CA 1
ATOM 1507 C C . ALA A 1 187 ? 5.478 -6.876 17.150 1.00 86.44 187 ALA A C 1
ATOM 1509 O O . ALA A 1 187 ? 5.742 -7.971 17.645 1.00 86.44 187 ALA A O 1
ATOM 1510 N N . LEU A 1 188 ? 6.022 -6.471 15.996 1.00 85.00 188 LEU A N 1
ATOM 1511 C CA . LEU A 1 188 ? 7.017 -7.252 15.257 1.00 85.00 188 LEU A CA 1
ATOM 1512 C C . LEU A 1 188 ? 8.355 -7.357 16.007 1.00 85.00 188 LEU A C 1
ATOM 1514 O O . LEU A 1 188 ? 8.964 -8.424 16.001 1.00 85.00 188 LEU A O 1
ATOM 1518 N N . GLU A 1 189 ? 8.806 -6.292 16.668 1.00 84.12 189 GLU A N 1
ATOM 1519 C CA . GLU A 1 189 ? 10.023 -6.292 17.493 1.00 84.12 189 GLU A CA 1
ATOM 1520 C C . GLU A 1 189 ? 9.886 -7.192 18.728 1.00 84.12 189 GLU A C 1
ATOM 1522 O O . GLU A 1 189 ? 10.795 -7.962 19.033 1.00 84.12 189 GLU A O 1
ATOM 1527 N N . ARG A 1 190 ? 8.735 -7.170 19.414 1.00 81.81 190 ARG A N 1
ATOM 1528 C CA . ARG A 1 190 ? 8.455 -8.103 20.520 1.00 81.81 190 ARG A CA 1
ATOM 1529 C C . ARG A 1 190 ? 8.457 -9.546 20.033 1.00 81.81 190 ARG A C 1
ATOM 1531 O O . ARG A 1 190 ? 9.118 -10.389 20.631 1.00 81.81 190 ARG A O 1
ATOM 1538 N N . PHE A 1 191 ? 7.792 -9.810 18.910 1.00 80.62 191 PHE A N 1
ATOM 1539 C CA . PHE A 1 191 ? 7.744 -11.141 18.315 1.00 80.62 191 PHE A CA 1
ATOM 1540 C C . PHE A 1 191 ? 9.144 -11.680 17.977 1.00 80.62 191 PHE A C 1
ATOM 1542 O O . PHE A 1 191 ? 9.463 -12.835 18.268 1.00 80.62 191 PHE A O 1
ATOM 1549 N N . THR A 1 192 ? 10.020 -10.848 17.401 1.00 74.75 192 THR A N 1
ATOM 1550 C CA . THR A 1 192 ? 11.403 -11.256 17.112 1.00 74.75 192 THR A CA 1
ATOM 1551 C C . THR A 1 192 ? 12.235 -11.422 18.383 1.00 74.75 192 THR A C 1
ATOM 1553 O O . THR A 1 192 ? 13.008 -12.378 18.460 1.00 74.75 192 THR A O 1
ATOM 1556 N N . ALA A 1 193 ? 12.053 -10.560 19.389 1.00 71.00 193 ALA A N 1
ATOM 1557 C CA . ALA A 1 193 ? 12.730 -10.645 20.681 1.00 71.00 193 ALA A CA 1
ATOM 1558 C C . ALA A 1 193 ? 12.335 -11.904 21.476 1.00 71.00 193 ALA A C 1
ATOM 1560 O O . ALA A 1 193 ? 13.196 -12.573 22.042 1.00 71.00 193 ALA A O 1
ATOM 1561 N N . GLU A 1 194 ? 11.061 -12.289 21.483 1.00 67.94 194 GLU A N 1
ATOM 1562 C CA . GLU A 1 194 ? 10.576 -13.509 22.142 1.00 67.94 194 GLU A CA 1
ATOM 1563 C C . GLU A 1 194 ? 11.101 -14.773 21.448 1.00 67.94 194 GLU A C 1
ATOM 1565 O O . GLU A 1 194 ? 11.619 -15.687 22.102 1.00 67.94 194 GLU A O 1
ATOM 1570 N N . ALA A 1 195 ? 11.091 -14.790 20.109 1.00 64.75 195 ALA A N 1
ATOM 1571 C CA . ALA A 1 195 ? 11.722 -15.851 19.322 1.00 64.75 195 ALA A CA 1
ATOM 1572 C C . ALA A 1 195 ? 13.239 -15.957 19.587 1.00 64.75 195 ALA A C 1
ATOM 1574 O O . ALA A 1 195 ? 13.832 -17.037 19.471 1.00 64.75 195 ALA A O 1
ATOM 1575 N N . ALA A 1 196 ? 13.863 -14.837 19.952 1.00 57.94 196 ALA A N 1
ATOM 1576 C CA . ALA A 1 196 ? 15.264 -14.716 20.319 1.00 57.94 196 ALA A CA 1
ATOM 1577 C C . ALA A 1 196 ? 15.571 -15.184 21.754 1.00 57.94 196 ALA A C 1
ATOM 1579 O O . ALA A 1 196 ? 16.577 -15.863 21.944 1.00 57.94 196 ALA A O 1
ATOM 1580 N N . VAL A 1 197 ? 14.732 -14.858 22.745 1.00 58.22 197 VAL A N 1
ATOM 1581 C CA . VAL A 1 197 ? 14.916 -15.208 24.172 1.00 58.22 197 VAL A CA 1
ATOM 1582 C C . VAL A 1 197 ? 14.708 -16.702 24.437 1.00 58.22 197 VAL A C 1
ATOM 1584 O O . VAL A 1 197 ? 15.366 -17.268 25.306 1.00 58.22 197 VAL A O 1
ATOM 1587 N N . SER A 1 198 ? 13.898 -17.387 23.625 1.00 55.50 198 SER A N 1
ATOM 1588 C CA . SER A 1 198 ? 13.809 -18.857 23.627 1.00 55.50 198 SER A CA 1
ATOM 1589 C C . SER A 1 198 ? 15.121 -19.558 23.209 1.00 55.50 198 SER A C 1
ATOM 1591 O O . SER A 1 198 ? 15.183 -20.790 23.205 1.00 55.50 198 SER A O 1
ATOM 1593 N N . ARG A 1 199 ? 16.172 -18.816 22.833 1.00 51.03 199 ARG A N 1
ATOM 1594 C CA . ARG A 1 199 ? 17.505 -19.333 22.498 1.00 51.03 199 ARG A CA 1
ATOM 1595 C C . ARG A 1 199 ? 18.516 -18.754 23.506 1.00 51.03 199 ARG A C 1
ATOM 1597 O O . ARG A 1 199 ? 18.610 -17.543 23.654 1.00 51.03 199 ARG A O 1
ATOM 1604 N N . ALA A 1 200 ? 19.230 -19.633 24.215 1.00 42.00 200 ALA A N 1
ATOM 1605 C CA . ALA A 1 200 ? 20.123 -19.355 25.354 1.00 42.00 200 ALA A CA 1
ATOM 1606 C C . ALA A 1 200 ? 21.114 -18.165 25.167 1.00 42.00 200 ALA A C 1
ATOM 1608 O O . ALA A 1 200 ?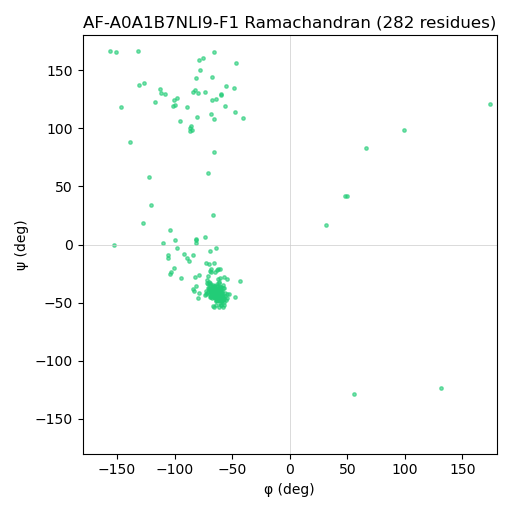 21.462 -17.817 24.035 1.00 42.00 200 ALA A O 1
ATOM 1609 N N . PRO A 1 201 ? 21.600 -17.541 26.266 1.00 46.19 201 PRO A N 1
ATOM 1610 C CA . PRO A 1 201 ? 21.959 -16.117 26.324 1.00 46.19 201 PRO A CA 1
ATOM 1611 C C . PRO A 1 201 ? 23.337 -15.726 25.763 1.00 46.19 201 PRO A C 1
ATOM 1613 O O . PRO A 1 201 ? 23.673 -14.544 25.781 1.00 46.19 201 PRO A O 1
ATOM 1616 N N . ASP A 1 202 ? 24.104 -16.647 25.183 1.00 48.00 202 ASP A N 1
ATOM 1617 C CA . ASP A 1 202 ? 25.466 -16.372 24.686 1.00 48.00 202 ASP A CA 1
ATOM 1618 C C . ASP A 1 202 ? 25.507 -15.533 23.386 1.00 48.00 202 ASP A C 1
ATOM 1620 O O . ASP A 1 202 ? 26.548 -15.336 22.764 1.00 48.00 202 ASP A O 1
ATOM 1624 N N . ARG A 1 203 ? 24.346 -15.042 22.923 1.00 51.03 203 ARG A N 1
ATOM 1625 C CA . ARG A 1 203 ? 24.166 -14.439 21.591 1.00 51.03 203 ARG A CA 1
ATOM 1626 C C . ARG A 1 203 ? 23.536 -13.047 21.564 1.00 51.03 203 ARG A C 1
ATOM 1628 O O . ARG A 1 203 ? 23.077 -12.621 20.509 1.00 51.03 203 ARG A O 1
ATOM 1635 N N . ARG A 1 204 ? 23.513 -12.290 22.665 1.00 46.19 204 ARG A N 1
ATOM 1636 C CA . ARG A 1 204 ? 22.911 -10.937 22.635 1.00 46.19 204 ARG A CA 1
ATOM 1637 C C . ARG A 1 204 ? 23.717 -9.904 21.833 1.00 46.19 204 ARG A C 1
ATOM 1639 O O . ARG A 1 204 ? 23.103 -9.079 21.171 1.00 46.19 204 ARG A O 1
ATOM 1646 N N . ARG A 1 205 ? 25.055 -9.996 21.785 1.00 45.47 205 ARG A N 1
ATOM 1647 C CA . ARG A 1 205 ? 25.868 -9.230 20.808 1.00 45.47 205 ARG A CA 1
ATOM 1648 C C . ARG A 1 205 ? 25.715 -9.773 19.382 1.00 45.47 205 ARG A C 1
ATOM 1650 O O . ARG A 1 205 ? 25.636 -9.010 18.433 1.00 45.47 205 ARG A O 1
ATOM 1657 N N . SER A 1 206 ? 25.531 -11.087 19.276 1.00 54.81 206 SER A N 1
ATOM 1658 C CA . SER A 1 206 ? 25.334 -11.801 18.018 1.00 54.81 206 SER A CA 1
ATOM 1659 C C . SER A 1 206 ? 23.962 -11.564 17.379 1.00 54.81 206 SER A C 1
ATOM 1661 O O . SER A 1 206 ? 23.823 -11.889 16.217 1.00 54.81 206 SER A O 1
ATOM 1663 N N . GLN A 1 207 ? 22.933 -11.039 18.052 1.00 47.09 207 GLN A N 1
ATOM 1664 C CA . GLN A 1 207 ? 21.581 -10.978 17.470 1.00 47.09 207 GLN A CA 1
ATOM 1665 C C . GLN A 1 207 ? 21.323 -9.778 16.560 1.00 47.09 207 GLN A C 1
ATOM 1667 O O . GLN A 1 207 ? 20.674 -9.960 15.532 1.00 47.09 207 GLN A O 1
ATOM 1672 N N . LEU A 1 208 ? 21.852 -8.596 16.895 1.00 49.12 208 LEU A N 1
ATOM 1673 C CA . LEU A 1 208 ? 21.855 -7.459 15.968 1.00 49.12 208 LEU A CA 1
ATOM 1674 C C . LEU A 1 208 ? 22.747 -7.783 14.765 1.00 49.12 208 LEU A C 1
ATOM 1676 O O . LEU A 1 208 ? 22.297 -7.666 13.632 1.00 49.12 208 LEU A O 1
ATOM 1680 N N . GLU A 1 209 ? 23.933 -8.345 15.025 1.00 51.19 209 GLU A N 1
ATOM 1681 C CA . GLU A 1 209 ? 24.817 -8.880 13.987 1.00 51.19 209 GLU A CA 1
ATOM 1682 C C . GLU A 1 209 ? 24.130 -9.982 13.175 1.00 51.19 209 GLU A C 1
ATOM 1684 O O . GLU A 1 209 ? 24.265 -10.011 11.969 1.00 51.19 209 GLU A O 1
ATOM 1689 N N . LEU A 1 210 ? 23.342 -10.882 13.769 1.00 51.31 210 LEU A N 1
ATOM 1690 C CA . LEU A 1 210 ? 22.617 -11.924 13.032 1.00 51.31 210 LEU A CA 1
ATOM 1691 C C . LEU A 1 210 ? 21.449 -11.353 12.236 1.00 51.31 210 LEU A C 1
ATOM 1693 O O . LEU A 1 210 ? 21.110 -11.936 11.212 1.00 51.31 210 LEU A O 1
ATOM 1697 N N . TYR A 1 211 ? 20.822 -10.266 12.687 1.00 52.56 211 TYR A N 1
ATOM 1698 C CA . TYR A 1 211 ? 19.774 -9.586 11.934 1.00 52.56 211 TYR A CA 1
ATOM 1699 C C . TYR A 1 211 ? 20.371 -8.820 10.754 1.00 52.56 211 TYR A C 1
ATOM 1701 O O . TYR A 1 211 ? 19.873 -8.964 9.642 1.00 52.56 211 TYR A O 1
ATOM 1709 N N . GLU A 1 212 ? 21.480 -8.110 10.958 1.00 56.84 212 GLU A N 1
ATOM 1710 C CA . GLU A 1 212 ? 22.262 -7.477 9.894 1.00 56.84 212 GLU A CA 1
ATOM 1711 C C . GLU A 1 212 ? 22.831 -8.527 8.937 1.00 56.84 212 GLU A C 1
ATOM 1713 O O . GLU A 1 212 ? 22.569 -8.448 7.747 1.00 56.84 212 GLU A O 1
ATOM 1718 N N . ILE A 1 213 ? 23.449 -9.605 9.422 1.00 57.66 213 ILE A N 1
ATOM 1719 C CA . ILE A 1 213 ? 23.937 -10.733 8.609 1.00 57.66 213 ILE A CA 1
ATOM 1720 C C . ILE A 1 213 ? 22.783 -11.445 7.897 1.00 57.66 213 ILE A C 1
ATOM 1722 O O . ILE A 1 213 ? 22.963 -11.922 6.780 1.00 57.66 213 ILE A O 1
ATOM 1726 N N . ALA A 1 214 ? 21.596 -11.567 8.498 1.00 59.09 214 ALA A N 1
ATOM 1727 C CA . ALA A 1 214 ? 20.435 -12.170 7.842 1.00 59.09 214 ALA A CA 1
ATOM 1728 C C . ALA A 1 214 ? 19.856 -11.241 6.775 1.00 59.09 214 ALA A C 1
ATOM 1730 O O . ALA A 1 214 ? 19.493 -11.714 5.698 1.00 59.09 214 ALA A O 1
ATOM 1731 N N . TYR A 1 215 ? 19.796 -9.940 7.050 1.00 63.12 215 TYR A N 1
ATOM 1732 C CA . TYR A 1 215 ? 19.386 -8.912 6.107 1.00 63.12 215 TYR A CA 1
ATOM 1733 C C . TYR A 1 215 ? 20.371 -8.835 4.937 1.00 63.12 215 TYR A C 1
ATOM 1735 O O . TYR A 1 215 ? 19.949 -8.963 3.790 1.00 63.12 215 TYR A O 1
ATOM 1743 N N . GLU A 1 216 ? 21.673 -8.795 5.209 1.00 63.84 216 GLU A N 1
ATOM 1744 C CA . GLU A 1 216 ? 22.759 -8.842 4.231 1.00 63.84 216 GLU A CA 1
ATOM 1745 C C . GLU A 1 216 ? 22.812 -10.169 3.480 1.00 63.84 216 GLU A C 1
ATOM 1747 O O . GLU A 1 216 ? 22.993 -10.163 2.270 1.00 63.84 216 GLU A O 1
ATOM 1752 N N . LYS A 1 217 ? 22.568 -11.322 4.118 1.00 60.59 217 LYS A N 1
ATOM 1753 C CA . LYS A 1 217 ? 22.429 -12.604 3.402 1.00 60.59 217 LYS A CA 1
ATOM 1754 C C . LYS A 1 217 ? 21.194 -12.626 2.520 1.00 60.59 217 LYS A C 1
ATOM 1756 O O . LYS A 1 217 ? 21.222 -13.257 1.465 1.00 60.59 217 LYS A O 1
ATOM 1761 N N . ARG A 1 218 ? 20.096 -11.985 2.925 1.00 64.44 218 ARG A N 1
ATOM 1762 C CA . ARG A 1 218 ? 18.870 -11.895 2.119 1.00 64.44 218 ARG A CA 1
ATOM 1763 C C . ARG A 1 218 ? 19.081 -10.962 0.933 1.00 64.44 218 ARG A C 1
ATOM 1765 O O . ARG A 1 218 ? 18.690 -11.316 -0.177 1.00 64.44 218 ARG A O 1
ATOM 1772 N N . LEU A 1 219 ? 19.750 -9.833 1.148 1.00 68.75 219 LEU A N 1
ATOM 1773 C CA . LEU A 1 219 ? 20.206 -8.925 0.099 1.00 68.75 219 LEU A CA 1
ATOM 1774 C C . LEU A 1 219 ? 21.221 -9.598 -0.824 1.00 68.75 219 LEU A C 1
ATOM 1776 O O . LEU A 1 219 ? 21.088 -9.491 -2.034 1.00 68.75 219 LEU A O 1
ATOM 1780 N N . GLY A 1 220 ? 22.166 -10.358 -0.279 1.00 74.31 220 GLY A N 1
ATOM 1781 C CA . GLY A 1 220 ? 23.205 -11.081 -1.005 1.00 74.31 220 GLY A CA 1
ATOM 1782 C C . GLY A 1 220 ? 22.638 -12.212 -1.853 1.00 74.31 220 GLY A C 1
ATOM 1783 O O . GLY A 1 220 ? 22.928 -12.285 -3.038 1.00 74.31 220 GLY A O 1
ATOM 1784 N N . LYS A 1 221 ? 21.734 -13.035 -1.306 1.00 63.56 221 LYS A N 1
ATOM 1785 C CA . LYS A 1 221 ? 21.012 -14.057 -2.083 1.00 63.56 221 LYS A CA 1
ATOM 1786 C C . LYS A 1 221 ? 20.122 -13.440 -3.155 1.00 63.56 221 LYS A C 1
ATOM 1788 O O . LYS A 1 221 ? 20.019 -13.999 -4.240 1.00 63.56 221 LYS A O 1
ATOM 1793 N N . ARG A 1 222 ? 19.502 -12.287 -2.883 1.00 62.31 222 ARG A N 1
ATOM 1794 C CA . ARG A 1 222 ? 18.768 -11.529 -3.905 1.00 62.31 222 ARG A CA 1
ATOM 1795 C C . ARG A 1 222 ? 19.717 -11.003 -4.979 1.00 62.31 222 ARG A C 1
ATOM 1797 O O . ARG A 1 222 ? 19.433 -11.202 -6.149 1.00 62.31 222 ARG A O 1
ATOM 1804 N N . LYS A 1 223 ? 20.861 -10.424 -4.608 1.00 78.62 223 LYS A N 1
ATOM 1805 C CA . LYS A 1 223 ? 21.908 -9.952 -5.527 1.00 78.62 223 LYS A CA 1
ATOM 1806 C C . LYS A 1 223 ? 22.455 -11.088 -6.391 1.00 78.62 223 LYS A C 1
ATOM 1808 O O . LYS A 1 223 ? 22.577 -10.909 -7.593 1.00 78.62 223 LYS A O 1
ATOM 1813 N N . GLN A 1 224 ? 22.703 -12.257 -5.809 1.00 73.19 224 GLN A N 1
ATOM 1814 C CA . GLN A 1 224 ? 23.175 -13.440 -6.524 1.00 73.19 224 GLN A CA 1
ATOM 1815 C C . GLN A 1 224 ? 22.098 -13.999 -7.457 1.00 73.19 224 GLN A C 1
ATOM 1817 O O . GLN A 1 224 ? 22.366 -14.218 -8.629 1.00 73.19 224 GLN A O 1
ATOM 1822 N N . HIS A 1 225 ? 20.846 -14.089 -6.996 1.00 68.44 225 HIS A N 1
ATOM 1823 C CA . HIS A 1 225 ? 19.716 -14.418 -7.866 1.00 68.44 225 HIS A CA 1
ATOM 1824 C C . HIS A 1 225 ? 19.572 -13.417 -9.029 1.00 68.44 225 HIS A C 1
ATOM 1826 O O . HIS A 1 225 ? 19.277 -13.816 -10.152 1.00 68.44 225 HIS A O 1
ATOM 1832 N N . PHE A 1 226 ? 19.826 -12.125 -8.791 1.00 61.34 226 PHE A N 1
ATOM 1833 C CA . PHE A 1 226 ? 19.847 -11.106 -9.843 1.00 61.34 226 PHE A CA 1
ATOM 1834 C C . PHE A 1 226 ? 21.026 -11.278 -10.808 1.00 61.34 226 PHE A C 1
ATOM 1836 O O . PHE A 1 226 ? 20.817 -11.150 -12.009 1.00 61.34 226 PHE A O 1
ATOM 1843 N N . GLN A 1 227 ? 22.224 -11.611 -10.324 1.00 81.69 227 GLN A N 1
ATOM 1844 C CA . GLN A 1 227 ? 23.384 -11.914 -11.171 1.00 81.69 227 GLN A CA 1
ATOM 1845 C C . GLN A 1 227 ? 23.137 -13.148 -12.045 1.00 81.69 227 GLN A C 1
ATOM 1847 O O . GLN A 1 227 ? 23.395 -13.104 -13.244 1.00 81.69 227 GLN A O 1
ATOM 1852 N N . ASP A 1 228 ? 22.553 -14.208 -11.485 1.00 76.38 228 ASP A N 1
ATOM 1853 C CA . ASP A 1 228 ? 22.197 -15.417 -12.232 1.00 76.38 228 ASP A CA 1
ATOM 1854 C C . ASP A 1 228 ? 21.133 -15.124 -13.301 1.00 76.38 228 ASP A C 1
ATOM 1856 O O . ASP A 1 228 ? 21.183 -15.653 -14.418 1.00 76.38 228 ASP A O 1
ATOM 1860 N N . MET A 1 229 ? 20.180 -14.240 -12.994 1.00 74.50 229 MET A N 1
ATOM 1861 C CA . MET A 1 229 ? 19.154 -13.826 -13.948 1.00 74.50 229 MET A CA 1
ATOM 1862 C C . MET A 1 229 ? 19.725 -12.945 -15.071 1.00 74.50 229 MET A C 1
ATOM 1864 O O . MET A 1 229 ? 19.365 -13.150 -16.231 1.00 74.50 229 MET A O 1
ATOM 1868 N N . LEU A 1 230 ? 20.635 -12.013 -14.758 1.00 78.19 230 LEU A N 1
ATOM 1869 C CA . LEU A 1 230 ? 21.356 -11.206 -15.752 1.00 78.19 230 LEU A CA 1
ATOM 1870 C C . LEU A 1 230 ? 22.207 -12.095 -16.659 1.00 78.19 230 LEU A C 1
ATOM 1872 O O . LEU A 1 230 ? 22.043 -12.046 -17.872 1.00 78.19 230 LEU A O 1
ATOM 1876 N N . ALA A 1 231 ? 22.984 -13.017 -16.087 1.00 82.25 231 ALA A N 1
ATOM 1877 C CA . ALA A 1 231 ? 23.751 -13.994 -16.855 1.00 82.25 231 ALA A CA 1
ATOM 1878 C C . ALA A 1 231 ? 22.850 -14.857 -17.756 1.00 82.25 231 ALA A C 1
ATOM 1880 O O . ALA A 1 231 ? 23.228 -15.228 -18.868 1.00 82.25 231 ALA A O 1
ATOM 1881 N N . THR A 1 232 ? 21.631 -15.172 -17.308 1.00 81.06 232 THR A N 1
ATOM 1882 C CA . THR A 1 232 ? 20.642 -15.876 -18.136 1.00 81.06 232 THR A CA 1
ATOM 1883 C C . THR A 1 232 ? 20.147 -15.004 -19.291 1.00 81.06 232 THR A C 1
ATOM 1885 O O . THR A 1 232 ? 20.021 -15.497 -20.414 1.00 81.06 232 THR A O 1
ATOM 1888 N N . ARG A 1 233 ? 19.901 -13.711 -19.053 1.00 76.31 233 ARG A N 1
ATOM 1889 C CA . ARG A 1 233 ? 19.509 -12.752 -20.095 1.00 76.31 233 ARG A CA 1
ATOM 1890 C C . ARG A 1 233 ? 20.622 -12.495 -21.105 1.00 76.31 233 ARG A C 1
ATOM 1892 O O . ARG A 1 233 ? 20.333 -12.502 -22.298 1.00 76.31 233 ARG A O 1
ATOM 1899 N N . ASP A 1 234 ? 21.869 -12.389 -20.669 1.00 86.75 234 ASP A N 1
ATOM 1900 C CA . ASP A 1 234 ? 23.022 -12.238 -21.562 1.00 86.75 234 ASP A CA 1
ATOM 1901 C C . ASP A 1 234 ? 23.177 -13.458 -22.471 1.00 86.75 234 ASP A C 1
ATOM 1903 O O . ASP A 1 234 ? 23.326 -13.323 -23.685 1.00 86.75 234 ASP A O 1
ATOM 1907 N N . ARG A 1 235 ? 23.015 -14.670 -21.921 1.00 86.38 235 ARG A N 1
ATOM 1908 C CA . ARG A 1 235 ? 22.986 -15.904 -22.725 1.00 86.38 235 ARG A CA 1
ATOM 1909 C C . ARG A 1 235 ? 21.848 -15.903 -23.747 1.00 86.38 235 ARG A C 1
ATOM 1911 O O . ARG A 1 235 ? 22.033 -16.403 -24.854 1.00 86.38 235 ARG A O 1
ATOM 1918 N N . GLN A 1 236 ? 20.673 -15.377 -23.397 1.00 80.69 236 GLN A N 1
ATOM 1919 C CA . GLN A 1 236 ? 19.560 -15.249 -24.345 1.00 80.69 236 GLN A CA 1
ATOM 1920 C C . GLN A 1 236 ? 19.869 -14.234 -25.450 1.00 80.69 236 GLN A C 1
ATOM 1922 O O . GLN A 1 236 ? 19.622 -14.519 -26.620 1.00 80.69 236 GLN A O 1
ATOM 1927 N N . LEU A 1 237 ? 20.442 -13.080 -25.106 1.00 87.25 237 LEU A N 1
ATOM 1928 C CA . LEU A 1 237 ? 20.835 -12.064 -26.081 1.00 87.25 237 LEU A CA 1
ATOM 1929 C C . LEU A 1 237 ? 21.906 -12.582 -27.040 1.00 87.25 237 LEU A C 1
ATOM 1931 O O . LEU A 1 237 ? 21.807 -12.350 -28.243 1.00 87.25 237 LEU A O 1
ATOM 1935 N N . GLU A 1 238 ? 22.883 -13.333 -26.539 1.00 88.06 238 GLU A N 1
ATOM 1936 C CA . GLU A 1 238 ? 23.925 -13.917 -27.381 1.00 88.06 238 GLU A CA 1
ATOM 1937 C C . GLU A 1 238 ? 23.348 -14.944 -28.364 1.00 88.06 238 GLU A C 1
ATOM 1939 O O . GLU A 1 238 ? 23.694 -14.939 -29.545 1.00 88.06 238 GLU A O 1
ATOM 1944 N N . ARG A 1 239 ? 22.375 -15.756 -27.926 1.00 84.12 239 ARG A N 1
ATOM 1945 C CA . ARG A 1 239 ? 21.629 -16.656 -28.824 1.00 84.12 239 ARG A CA 1
ATOM 1946 C C . ARG A 1 239 ? 20.888 -15.888 -29.918 1.00 84.12 239 ARG A C 1
ATOM 1948 O O . ARG A 1 239 ? 20.932 -16.297 -31.074 1.00 84.12 239 ARG A O 1
ATOM 1955 N N . ILE A 1 240 ? 20.251 -14.766 -29.580 1.00 85.12 240 ILE A N 1
ATOM 1956 C CA . ILE A 1 240 ? 19.558 -13.914 -30.559 1.00 85.12 240 ILE A CA 1
ATOM 1957 C C . ILE A 1 240 ? 20.554 -13.314 -31.560 1.00 85.12 240 ILE A C 1
ATOM 1959 O O . ILE A 1 240 ? 20.291 -13.314 -32.762 1.00 85.12 240 ILE A O 1
ATOM 1963 N N . LYS A 1 241 ? 21.714 -12.830 -31.098 1.00 88.44 241 LYS A N 1
ATOM 1964 C CA . LYS A 1 241 ? 22.769 -12.303 -31.979 1.00 88.44 241 LYS A CA 1
ATOM 1965 C C . LYS A 1 241 ? 23.291 -13.373 -32.937 1.00 88.44 241 LYS A C 1
ATOM 1967 O O . LYS A 1 241 ? 23.437 -13.104 -34.128 1.00 88.44 241 LYS A O 1
ATOM 1972 N N . GLN A 1 242 ? 23.529 -14.587 -32.443 1.00 87.88 242 GLN A N 1
ATOM 1973 C CA . GLN A 1 242 ? 23.938 -15.711 -33.284 1.00 87.88 242 GLN A CA 1
ATOM 1974 C C . GLN A 1 242 ? 22.864 -16.059 -34.318 1.00 87.88 242 GLN A C 1
ATOM 1976 O O . GLN A 1 242 ? 23.195 -16.200 -35.493 1.00 87.88 242 GLN A O 1
ATOM 1981 N N . ALA A 1 243 ? 21.591 -16.129 -33.916 1.00 82.56 243 ALA A N 1
ATOM 1982 C CA . ALA A 1 243 ? 20.479 -16.387 -34.831 1.00 82.56 243 ALA A CA 1
ATOM 1983 C C . ALA A 1 243 ? 20.410 -15.343 -35.958 1.00 82.56 243 ALA A C 1
ATOM 1985 O O . ALA A 1 243 ? 20.344 -15.714 -37.127 1.00 82.56 243 ALA A O 1
ATOM 1986 N N . LYS A 1 244 ? 20.547 -14.052 -35.627 1.00 85.94 244 LYS A N 1
ATOM 1987 C CA . LYS A 1 244 ? 20.611 -12.974 -36.628 1.00 85.94 244 LYS A CA 1
ATOM 1988 C C . LYS A 1 244 ? 21.793 -13.119 -37.583 1.00 85.94 244 LYS A C 1
ATOM 1990 O O . LYS A 1 244 ? 21.642 -12.925 -38.781 1.00 85.94 244 LYS A O 1
ATOM 1995 N N . LYS A 1 245 ? 22.968 -13.502 -37.079 1.00 88.62 245 LYS A N 1
ATOM 1996 C CA . LYS A 1 245 ? 24.148 -13.723 -37.927 1.00 88.62 245 LYS A CA 1
ATOM 1997 C C . LYS A 1 245 ? 23.933 -14.874 -38.917 1.00 88.62 245 LYS A C 1
ATOM 1999 O O . LYS A 1 245 ? 24.365 -14.781 -40.063 1.00 88.62 245 LYS A O 1
ATOM 2004 N N . TYR A 1 246 ? 23.265 -15.947 -38.492 1.00 86.00 246 TYR A N 1
ATOM 2005 C CA . TYR A 1 246 ? 22.878 -17.039 -39.389 1.00 86.00 246 TYR A CA 1
ATOM 2006 C C . TYR A 1 246 ? 21.854 -16.592 -40.435 1.00 86.00 246 TYR A C 1
ATOM 2008 O O . TYR A 1 246 ? 21.998 -16.945 -41.603 1.00 86.00 246 TYR A O 1
ATOM 2016 N N . GLU A 1 247 ? 20.866 -15.790 -40.040 1.00 83.12 247 GLU A N 1
ATOM 2017 C CA . GLU A 1 247 ? 19.881 -15.205 -40.955 1.00 83.12 247 GLU A CA 1
ATOM 2018 C C . GLU A 1 247 ? 20.554 -14.326 -42.023 1.00 83.12 247 GLU A C 1
ATOM 2020 O O . GLU A 1 247 ? 20.314 -14.507 -43.216 1.00 83.12 247 GLU A O 1
ATOM 2025 N N . GLU A 1 248 ? 21.480 -13.447 -41.630 1.00 85.88 248 GLU A N 1
ATOM 2026 C CA . GLU A 1 248 ? 22.250 -12.616 -42.565 1.00 85.88 248 GLU A CA 1
ATOM 2027 C C . GLU A 1 248 ? 23.098 -13.446 -43.541 1.00 85.88 248 GLU A C 1
ATOM 2029 O O . GLU A 1 248 ? 23.182 -13.120 -44.727 1.00 85.88 248 GLU A O 1
ATOM 2034 N N . LEU A 1 249 ? 23.719 -14.533 -43.070 1.00 85.94 249 LEU A N 1
ATOM 2035 C CA . LEU A 1 249 ? 24.473 -15.448 -43.930 1.00 85.94 249 LEU A CA 1
ATOM 2036 C C . LEU A 1 249 ? 23.562 -16.181 -44.922 1.00 85.94 249 LEU A C 1
ATOM 2038 O O . LEU A 1 249 ? 23.916 -16.288 -46.096 1.00 85.94 249 LEU A O 1
ATOM 2042 N N . ALA A 1 250 ? 22.388 -16.640 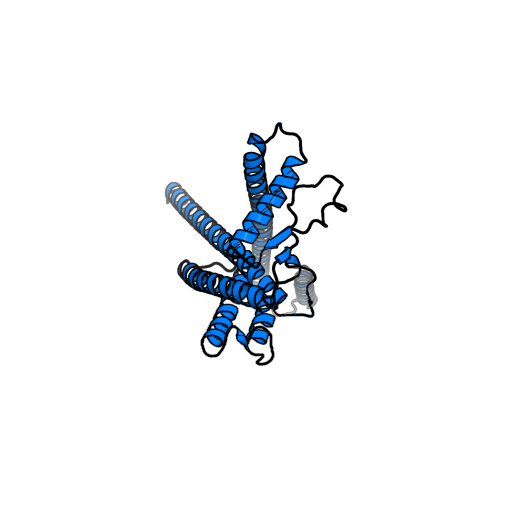-44.480 1.00 78.06 250 ALA A N 1
ATOM 2043 C CA . ALA A 1 250 ? 21.402 -17.276 -45.351 1.00 78.06 250 ALA A CA 1
ATOM 2044 C C . ALA A 1 250 ? 20.905 -16.309 -46.440 1.00 78.06 250 ALA A C 1
ATOM 2046 O O . ALA A 1 250 ? 20.809 -16.684 -47.609 1.00 78.06 250 ALA A O 1
ATOM 2047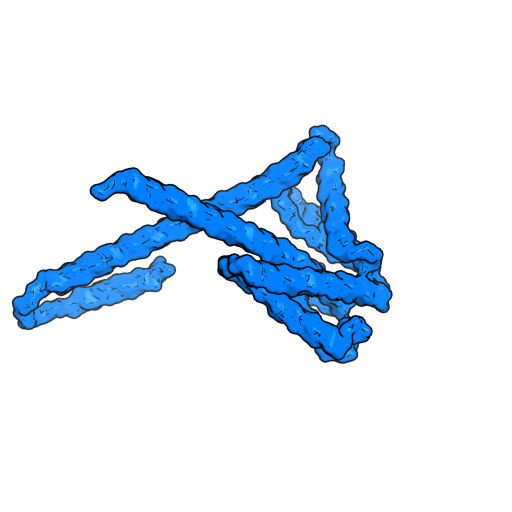 N N . LEU A 1 251 ? 20.667 -15.043 -46.084 1.00 77.50 251 LEU A N 1
ATOM 2048 C CA . LEU A 1 251 ? 20.289 -13.996 -47.037 1.00 77.50 251 LEU A CA 1
ATOM 2049 C C . LEU A 1 251 ? 21.403 -13.694 -48.051 1.00 77.50 251 LEU A C 1
ATOM 2051 O O . LEU A 1 251 ? 21.114 -13.501 -49.230 1.00 77.50 251 LEU A O 1
ATOM 2055 N N . ARG A 1 252 ? 22.679 -13.694 -47.639 1.00 79.12 252 ARG A N 1
ATOM 2056 C CA . ARG A 1 252 ? 23.808 -13.544 -48.577 1.00 79.12 252 ARG A CA 1
ATOM 2057 C C . ARG A 1 252 ? 23.911 -14.715 -49.552 1.00 79.12 252 ARG A C 1
ATOM 2059 O O . ARG A 1 252 ? 24.045 -14.480 -50.745 1.00 79.12 252 ARG A O 1
ATOM 2066 N N . GLN A 1 253 ? 23.759 -15.950 -49.075 1.00 78.38 253 GLN A N 1
ATOM 2067 C CA . GLN A 1 253 ? 23.763 -17.140 -49.937 1.00 78.38 253 GLN A CA 1
ATOM 2068 C C . GLN A 1 253 ? 22.621 -17.136 -50.962 1.00 78.38 253 GLN A C 1
ATOM 2070 O O . GLN A 1 253 ? 22.807 -17.618 -52.074 1.00 78.38 253 GLN A O 1
ATOM 2075 N N . LEU A 1 254 ? 21.458 -16.577 -50.611 1.00 72.19 254 LEU A N 1
ATOM 2076 C CA . LEU A 1 254 ? 20.344 -16.369 -51.543 1.00 72.19 254 LEU A CA 1
ATOM 2077 C C . LEU A 1 254 ? 20.650 -15.300 -52.605 1.00 72.19 254 LEU A C 1
ATOM 2079 O O . LEU A 1 254 ? 20.220 -15.448 -53.746 1.00 72.19 254 LEU A O 1
ATOM 2083 N N . ASN A 1 255 ? 21.396 -14.251 -52.248 1.00 71.44 255 ASN A N 1
ATOM 2084 C CA . ASN A 1 255 ? 21.776 -13.173 -53.168 1.00 71.44 255 ASN A CA 1
ATOM 2085 C C . ASN A 1 255 ? 22.948 -13.542 -54.094 1.00 71.44 255 ASN A C 1
ATOM 2087 O O . ASN A 1 255 ? 23.032 -13.008 -55.197 1.00 71.44 255 ASN A O 1
ATOM 2091 N N . ASP A 1 256 ? 23.819 -14.464 -53.675 1.00 64.94 256 ASP A N 1
ATOM 2092 C CA . ASP A 1 256 ? 24.929 -14.983 -54.486 1.00 64.94 256 ASP A CA 1
ATOM 2093 C C . ASP A 1 256 ? 24.494 -16.090 -55.467 1.00 64.94 256 ASP A C 1
ATOM 2095 O O . ASP A 1 256 ? 25.322 -16.610 -56.217 1.00 64.94 256 ASP A O 1
ATOM 2099 N N . VAL A 1 257 ? 23.202 -16.452 -55.509 1.00 60.12 257 VAL A N 1
ATOM 2100 C CA . VAL A 1 257 ? 22.669 -17.319 -56.569 1.00 60.12 257 VAL A CA 1
ATOM 2101 C C . VAL A 1 257 ? 22.713 -16.527 -57.878 1.00 60.12 257 VAL A C 1
ATOM 2103 O O . VAL A 1 257 ? 21.972 -15.549 -58.018 1.00 60.12 257 VAL A O 1
ATOM 2106 N N . PRO A 1 258 ? 23.562 -16.907 -58.852 1.00 51.72 258 PRO A N 1
ATOM 2107 C CA . PRO A 1 258 ? 23.680 -16.155 -60.086 1.00 51.72 258 PRO A CA 1
ATOM 2108 C C . PRO A 1 258 ? 22.317 -16.123 -60.773 1.00 51.72 258 PRO A C 1
ATOM 2110 O O . PRO A 1 258 ? 21.694 -17.158 -61.006 1.00 51.72 258 PRO A O 1
ATOM 2113 N N . SER A 1 259 ? 21.878 -14.925 -61.156 1.00 54.06 259 SER A N 1
ATOM 2114 C CA . SER A 1 259 ? 20.684 -14.673 -61.973 1.00 54.06 259 SER A CA 1
ATOM 2115 C C . SER A 1 259 ? 20.820 -15.200 -63.412 1.00 54.06 259 SER A C 1
ATOM 2117 O O . SER A 1 259 ? 20.172 -14.711 -64.339 1.00 54.06 259 SER A O 1
ATOM 2119 N N . GLN A 1 260 ? 21.664 -16.210 -63.629 1.00 46.62 260 GLN A N 1
ATOM 2120 C CA . GLN A 1 260 ? 21.779 -16.913 -64.890 1.00 46.62 260 GLN A CA 1
ATOM 2121 C C . GLN A 1 260 ? 20.759 -18.042 -64.943 1.00 46.62 260 GLN A C 1
ATOM 2123 O O . GLN A 1 260 ? 20.984 -19.154 -64.477 1.00 46.62 260 GLN A O 1
ATOM 2128 N N . GLY A 1 261 ? 19.648 -17.727 -65.599 1.00 45.78 261 GLY A N 1
ATOM 2129 C CA . GLY A 1 261 ? 18.746 -18.718 -66.158 1.00 45.78 261 GLY A CA 1
ATOM 2130 C C . GLY A 1 261 ? 17.541 -18.989 -65.278 1.00 45.78 261 GLY A C 1
ATOM 2131 O O . GLY A 1 261 ? 17.570 -19.812 -64.369 1.00 45.78 261 GLY A O 1
ATOM 2132 N N . TYR A 1 262 ? 16.433 -18.343 -65.633 1.00 51.47 262 TYR A N 1
ATOM 2133 C CA . TYR A 1 262 ? 15.095 -18.854 -65.370 1.00 51.47 262 TYR A CA 1
ATOM 2134 C C . TYR A 1 262 ? 15.055 -20.370 -65.621 1.00 51.47 262 TYR A C 1
ATOM 2136 O O . TYR A 1 262 ? 15.135 -20.802 -66.768 1.00 51.47 262 TYR A O 1
ATOM 2144 N N . ASN A 1 263 ? 14.953 -21.173 -64.560 1.00 49.97 263 ASN A N 1
ATOM 2145 C CA . ASN A 1 263 ? 13.882 -22.152 -64.361 1.00 49.97 263 ASN A CA 1
ATOM 2146 C C . ASN A 1 263 ? 14.142 -23.017 -63.117 1.00 49.97 263 ASN A C 1
ATOM 2148 O O . ASN A 1 263 ? 15.094 -23.785 -63.058 1.00 49.97 263 ASN A O 1
ATOM 2152 N N . ARG A 1 264 ? 13.187 -22.947 -62.179 1.00 52.75 264 ARG A N 1
ATOM 2153 C CA . ARG A 1 264 ? 12.978 -23.849 -61.032 1.00 52.75 264 ARG A CA 1
ATOM 2154 C C . ARG A 1 264 ? 14.059 -23.840 -59.946 1.00 52.75 264 ARG A C 1
ATOM 2156 O O . ARG A 1 264 ? 14.823 -24.787 -59.799 1.00 52.75 264 ARG A O 1
ATOM 2163 N N . LEU A 1 265 ? 13.948 -22.873 -59.033 1.00 54.78 265 LEU A N 1
ATOM 2164 C CA . LEU A 1 265 ? 14.190 -23.184 -57.620 1.00 54.78 265 LEU A CA 1
ATOM 2165 C C . LEU A 1 265 ? 13.235 -24.334 -57.238 1.00 54.78 265 LEU A C 1
ATOM 2167 O O . LEU A 1 265 ? 12.020 -24.175 -57.400 1.00 54.78 265 LEU A O 1
ATOM 2171 N N . PRO A 1 266 ? 13.732 -25.513 -56.819 1.00 58.34 266 PRO A N 1
ATOM 2172 C CA . PRO A 1 266 ? 12.865 -26.632 -56.497 1.00 58.34 266 PRO A CA 1
ATOM 2173 C C . PRO A 1 266 ? 12.002 -26.227 -55.306 1.00 58.34 266 PRO A C 1
ATOM 2175 O O . PRO A 1 266 ? 12.521 -25.838 -54.263 1.00 58.34 266 PRO A O 1
ATOM 2178 N N . LEU A 1 267 ? 10.682 -26.332 -55.470 1.00 57.66 267 LEU A N 1
ATOM 2179 C CA . LEU A 1 267 ? 9.659 -26.054 -54.453 1.00 57.66 267 LEU A CA 1
ATOM 2180 C C . LEU A 1 267 ? 10.034 -26.638 -53.075 1.00 57.66 267 LEU A C 1
ATOM 2182 O O . LEU A 1 267 ? 9.756 -26.030 -52.048 1.00 57.66 267 LEU A O 1
ATOM 2186 N N . VAL A 1 268 ? 10.756 -27.765 -53.091 1.00 56.84 268 VAL A N 1
ATOM 2187 C CA . VAL A 1 268 ? 11.348 -28.465 -51.945 1.00 56.84 268 VAL A CA 1
ATOM 2188 C C . VAL A 1 268 ? 12.214 -27.557 -51.062 1.00 56.84 268 VAL A C 1
ATOM 2190 O O . VAL A 1 268 ? 12.090 -27.618 -49.842 1.00 56.84 268 VAL A O 1
ATOM 2193 N N . LEU A 1 269 ? 13.050 -26.689 -51.642 1.00 61.03 269 LEU A N 1
ATOM 2194 C CA . LEU A 1 269 ? 13.938 -25.792 -50.890 1.00 61.03 269 LEU A CA 1
ATOM 2195 C C . LEU A 1 269 ? 13.153 -24.680 -50.182 1.00 61.03 269 LEU A C 1
ATOM 2197 O O . LEU A 1 269 ? 13.450 -24.329 -49.042 1.00 61.03 269 LEU A O 1
ATOM 2201 N N . ILE A 1 270 ? 12.108 -24.167 -50.836 1.00 64.69 270 ILE A N 1
ATOM 2202 C CA . ILE A 1 270 ? 11.218 -23.148 -50.265 1.00 64.69 270 ILE A CA 1
ATOM 2203 C C . ILE A 1 270 ? 10.388 -23.764 -49.132 1.00 64.69 270 ILE A C 1
ATOM 2205 O O . ILE A 1 270 ? 10.286 -23.183 -48.053 1.00 64.69 270 ILE A O 1
ATOM 2209 N N . THR A 1 271 ? 9.858 -24.975 -49.329 1.00 67.31 271 THR A N 1
ATOM 2210 C CA . THR A 1 271 ? 9.099 -25.684 -48.289 1.00 67.31 271 THR A CA 1
ATOM 2211 C C . THR A 1 271 ? 9.969 -26.113 -47.109 1.00 67.31 271 THR A C 1
ATOM 2213 O O . THR A 1 271 ? 9.514 -26.025 -45.972 1.00 67.31 271 THR A O 1
ATOM 2216 N N . ALA A 1 272 ? 11.221 -26.522 -47.341 1.00 65.69 272 ALA A N 1
ATOM 2217 C CA . ALA A 1 272 ? 12.143 -26.897 -46.269 1.00 65.69 272 ALA A CA 1
ATOM 2218 C C . ALA A 1 272 ? 12.525 -25.688 -45.400 1.00 65.69 272 ALA A C 1
ATOM 2220 O O . ALA A 1 272 ? 12.503 -25.784 -44.174 1.00 65.69 272 ALA A O 1
ATOM 2221 N N . ASN A 1 273 ? 12.780 -24.530 -46.019 1.00 66.81 273 ASN A N 1
ATOM 2222 C CA . ASN A 1 273 ? 13.083 -23.299 -45.287 1.00 66.81 273 ASN A CA 1
ATOM 2223 C C . ASN A 1 273 ? 11.876 -22.773 -44.494 1.00 66.81 273 ASN A C 1
ATOM 2225 O O . ASN A 1 273 ? 12.039 -22.335 -43.357 1.00 66.81 273 ASN A O 1
ATOM 2229 N N . LEU A 1 274 ? 10.657 -22.878 -45.036 1.00 71.81 274 LEU A N 1
ATOM 2230 C CA . LEU A 1 274 ? 9.436 -22.505 -44.310 1.00 71.81 274 LEU A CA 1
ATOM 2231 C C . LEU A 1 274 ? 9.141 -23.447 -43.134 1.00 71.81 274 LEU A C 1
ATOM 2233 O O . LEU A 1 274 ? 8.787 -22.979 -42.053 1.00 71.81 274 LEU A O 1
ATOM 2237 N N . ALA A 1 275 ? 9.327 -24.759 -43.309 1.00 67.19 275 ALA A N 1
ATOM 2238 C CA . ALA A 1 275 ? 9.139 -25.736 -42.235 1.00 67.19 275 ALA A CA 1
ATOM 2239 C C . ALA A 1 275 ? 10.172 -25.567 -41.105 1.00 67.19 275 ALA A C 1
ATOM 2241 O O . ALA A 1 275 ? 9.839 -25.704 -39.924 1.00 67.19 275 ALA A O 1
ATOM 2242 N N . PHE A 1 276 ? 11.413 -25.217 -41.452 1.00 67.75 276 PHE A N 1
ATOM 2243 C CA . PHE A 1 276 ? 12.469 -24.932 -40.484 1.00 67.75 276 PHE A CA 1
ATOM 2244 C C . PHE A 1 276 ? 12.204 -23.635 -39.702 1.00 67.75 276 PHE A C 1
ATOM 2246 O O . PHE A 1 276 ? 12.278 -23.634 -38.473 1.00 67.75 276 PHE A O 1
ATOM 2253 N N . ALA A 1 277 ? 11.799 -22.557 -40.385 1.00 65.75 277 ALA A N 1
ATOM 2254 C CA . ALA A 1 277 ? 11.421 -21.297 -39.741 1.00 65.75 277 ALA A CA 1
ATOM 2255 C C . ALA A 1 277 ? 10.204 -21.458 -38.810 1.00 65.75 277 ALA A C 1
ATOM 2257 O O . ALA A 1 277 ? 10.199 -20.935 -37.695 1.00 65.75 277 ALA A O 1
ATOM 2258 N N . ALA A 1 278 ? 9.201 -22.242 -39.221 1.00 63.91 278 ALA A N 1
ATOM 2259 C CA . ALA A 1 278 ? 8.042 -22.554 -38.386 1.00 63.91 278 ALA A CA 1
ATOM 2260 C C . ALA A 1 278 ? 8.419 -23.383 -37.145 1.00 63.91 278 ALA A C 1
ATOM 2262 O O . ALA A 1 278 ? 7.893 -23.140 -36.062 1.00 63.91 278 ALA A O 1
ATOM 2263 N N . SER A 1 279 ? 9.364 -24.319 -37.272 1.00 59.44 279 SER A N 1
ATOM 2264 C CA . SER A 1 279 ? 9.830 -25.137 -36.142 1.00 59.44 279 SER A CA 1
ATOM 2265 C C . SER A 1 279 ? 10.622 -24.322 -35.116 1.00 59.44 279 SER A C 1
ATOM 2267 O O . SER A 1 279 ? 10.497 -24.563 -33.919 1.00 59.44 279 SER A O 1
ATOM 2269 N N . LEU A 1 280 ? 11.386 -23.317 -35.558 1.00 55.88 280 LEU A N 1
ATOM 2270 C CA . LEU A 1 280 ? 12.079 -22.385 -34.663 1.00 55.88 280 LEU A CA 1
ATOM 2271 C C . LEU A 1 280 ? 11.099 -21.500 -33.878 1.00 55.88 280 LEU A C 1
ATOM 2273 O O . LEU A 1 280 ? 11.305 -21.281 -32.690 1.00 55.88 280 LEU A O 1
ATOM 2277 N N . MET A 1 281 ? 10.003 -21.059 -34.500 1.00 61.56 281 MET A N 1
ATOM 2278 C CA . MET A 1 281 ? 8.968 -20.246 -33.840 1.00 61.56 281 MET A CA 1
ATOM 2279 C C . MET A 1 281 ? 8.172 -21.008 -32.767 1.00 61.56 281 MET A C 1
ATOM 2281 O O . MET A 1 281 ? 7.585 -20.380 -31.896 1.00 61.56 281 MET A O 1
ATOM 2285 N N . PHE A 1 282 ? 8.146 -22.345 -32.814 1.00 53.72 282 PHE A N 1
ATOM 2286 C CA . PHE A 1 282 ? 7.506 -23.182 -31.788 1.00 53.72 282 PHE A CA 1
ATOM 2287 C C . PHE A 1 282 ? 8.440 -23.566 -30.630 1.00 53.72 282 PHE A C 1
ATOM 2289 O O . PHE A 1 282 ? 7.971 -24.100 -29.627 1.00 53.72 282 PHE A O 1
ATOM 2296 N N . TYR A 1 283 ? 9.749 -23.330 -30.767 1.00 42.62 283 TYR A N 1
ATOM 2297 C CA . TYR A 1 283 ? 10.766 -23.758 -29.798 1.00 42.62 283 TYR A CA 1
ATOM 2298 C C . TYR A 1 283 ? 11.330 -22.612 -28.933 1.00 42.62 283 TYR A C 1
ATOM 2300 O O . TYR A 1 283 ? 12.065 -22.879 -27.979 1.00 42.62 283 TYR A O 1
ATOM 2308 N N . PHE A 1 284 ? 10.995 -21.357 -29.252 1.00 44.91 284 PHE A N 1
ATOM 2309 C CA . PHE A 1 284 ? 11.347 -20.143 -28.503 1.00 44.91 284 PHE A CA 1
ATOM 2310 C C . PHE A 1 284 ? 10.102 -19.483 -27.911 1.00 44.91 284 PHE A C 1
ATOM 2312 O O . PHE A 1 284 ? 10.236 -18.910 -26.805 1.00 44.91 284 PHE A O 1
#

Secondary structure (DSSP, 8-state):
--HHHHHHHHHHHHHHHHHHHHHHHHHHHHHHHHHHHHHHHHHHHHHHH-SS-S-SSGGG--HHHHHHHHHHHTT-TTSTTTTTS-HHHHHHHHHHHHHHHHHHHHHHTT----HHHHHHHHHHHHHHHHHHHHHHHHHHHHTT--EEEEPPP--TT--SS-TTTSTT--EEEESSSS-HHHHHHHHHHHHHHHHHHTS-STTHHHHHHHHHHHHHHHHHHHHHHHHHHHHHHHHHHHHHHHHHHHHHHHHHHHHTS-----S---HHHHHHHHHHHHHHHTT-

Foldseek 3Di:
DDPVVVVVVVVVVVVVVVVLVVLLVVLLVVLVVLQLLLLVLLVLLVVLFDPDDPDPASVSDGLVNSLVVLLVQLVDCPTLLDVVADDPRSVVLNVLSVVNVVSVVCNVVSPGDDPVRSVVNVVSSVVNLVVSQVSLQVSCVVRVPFWDWHQDDDLPPPPDPPVPPPRPDTFIFTSHDDRRVVSVVVSVVVVVVVVVVVDDDPCPVVPVVVVVVSVVVVVVVVVVVVVVVVVVVVVVVVVVVVVVVVVVVVVVVVVPPPPPDDDDPDVVVVVVVVVVVVVVVVVD

Radius of gyration: 28.44 Å; Cα contacts (8 Å, |Δi|>4): 182; chains: 1; bounding box: 69×46×92 Å

Sequence (284 aa):
MNQQQQQQQQEEEDSHNMEAAATFNSHHSQLLEWQDTLEFLCFTLYYIIKEDRRWPCYQAAELCDCIKELIKACSDKGGKLYPLIQGEDGCRLKQKLRQIRKIRHAVAHRVPQTENDMCRKQEATNWTIAELEKLIGAAAARYDIRSMEMYPPATCGAMTNSFQERNSQTVTVQLNGPPVLSARREALERFTAEAAVSRAPDRRRSQLELYEIAYEKRLGKRKQHFQDMLATRDRQLERIKQAKKYEELALRQLNDVPSQGYNRLPLVLITANLAFAASLMFYF

Mean predicted aligned error: 15.49 Å